Protein AF-A0A7T5VE50-F1 (afdb_monomer)

Structure (mmCIF, N/CA/C/O backbone):
data_AF-A0A7T5VE50-F1
#
_entry.id   AF-A0A7T5VE50-F1
#
loop_
_atom_site.group_PDB
_atom_site.id
_atom_site.type_symbol
_atom_site.label_atom_id
_atom_site.label_alt_id
_atom_site.label_comp_id
_atom_site.label_asym_id
_atom_site.label_entity_id
_atom_site.label_seq_id
_atom_site.pdbx_PDB_ins_code
_atom_site.Cartn_x
_atom_site.Cartn_y
_atom_site.Cartn_z
_atom_site.occupancy
_atom_site.B_iso_or_equiv
_atom_site.auth_seq_id
_atom_site.auth_comp_id
_atom_site.auth_asym_id
_atom_site.auth_atom_id
_atom_site.pdbx_PDB_model_num
ATOM 1 N N . MET A 1 1 ? 20.424 -8.718 -18.893 1.00 79.06 1 MET A N 1
ATOM 2 C CA . MET A 1 1 ? 19.315 -8.568 -19.862 1.00 79.06 1 MET A CA 1
ATOM 3 C C . MET A 1 1 ? 18.241 -7.692 -19.254 1.00 79.06 1 MET A C 1
ATOM 5 O O . MET A 1 1 ? 18.101 -7.625 -18.038 1.00 79.06 1 MET A O 1
ATOM 9 N N . ARG A 1 2 ? 17.410 -7.061 -20.084 1.00 81.44 2 ARG A N 1
ATOM 10 C CA . ARG A 1 2 ? 16.353 -6.165 -19.615 1.00 81.44 2 ARG A CA 1
ATOM 11 C C . ARG A 1 2 ? 14.970 -6.598 -20.068 1.00 81.44 2 ARG A C 1
ATOM 13 O O . ARG A 1 2 ? 14.757 -6.766 -21.263 1.00 81.44 2 ARG A O 1
ATOM 20 N N . ALA A 1 3 ? 14.020 -6.649 -19.139 1.00 79.12 3 ALA A N 1
ATOM 21 C CA . ALA A 1 3 ? 12.598 -6.820 -19.425 1.00 79.12 3 ALA A CA 1
ATOM 22 C C . ALA A 1 3 ? 11.857 -5.480 -19.308 1.00 79.12 3 ALA A C 1
ATOM 24 O O . ALA A 1 3 ? 12.074 -4.712 -18.365 1.00 79.12 3 ALA A O 1
ATOM 25 N N . VAL A 1 4 ? 10.975 -5.197 -20.265 1.00 79.06 4 VAL A N 1
ATOM 26 C CA . VAL A 1 4 ? 10.113 -4.011 -20.271 1.00 79.06 4 VAL A CA 1
ATOM 27 C C . VAL A 1 4 ? 8.658 -4.450 -20.347 1.00 79.06 4 VAL A C 1
ATOM 29 O O . VAL A 1 4 ? 8.232 -5.045 -21.333 1.00 79.06 4 VAL A O 1
ATOM 32 N N . TYR A 1 5 ? 7.898 -4.114 -19.311 1.00 78.12 5 TYR A N 1
ATOM 33 C CA . TYR A 1 5 ? 6.459 -4.321 -19.247 1.00 78.12 5 TYR A CA 1
ATOM 34 C C . TYR A 1 5 ? 5.727 -3.024 -19.556 1.00 78.12 5 TYR A C 1
ATOM 36 O O . TYR A 1 5 ? 6.066 -1.963 -19.023 1.00 78.12 5 TYR A O 1
ATOM 44 N N . THR A 1 6 ? 4.686 -3.125 -20.375 1.00 80.00 6 THR A N 1
ATOM 45 C CA . THR A 1 6 ? 3.711 -2.051 -20.553 1.00 80.00 6 THR A CA 1
ATOM 46 C C . THR A 1 6 ? 2.517 -2.353 -19.665 1.00 80.00 6 THR A C 1
ATOM 48 O O . THR A 1 6 ? 1.812 -3.330 -19.895 1.00 80.00 6 THR A O 1
ATOM 51 N N . ILE A 1 7 ? 2.296 -1.532 -18.639 1.00 78.44 7 ILE A N 1
ATOM 52 C CA . ILE A 1 7 ? 1.125 -1.656 -17.772 1.00 78.44 7 ILE A CA 1
ATOM 53 C C . ILE A 1 7 ? -0.015 -0.883 -18.444 1.00 78.44 7 ILE A C 1
ATOM 55 O O . ILE A 1 7 ? 0.094 0.347 -18.580 1.00 78.44 7 ILE A O 1
ATOM 59 N N . PRO A 1 8 ? -1.086 -1.569 -18.886 1.00 70.69 8 PRO A N 1
ATOM 60 C CA . PRO A 1 8 ? -2.245 -0.897 -19.439 1.00 70.69 8 PRO A CA 1
ATOM 61 C C . PRO A 1 8 ? -2.919 -0.083 -18.336 1.00 70.69 8 PRO A C 1
ATOM 63 O O . PRO A 1 8 ? -3.085 -0.538 -17.203 1.00 70.69 8 PRO A O 1
ATOM 66 N N . ILE A 1 9 ? -3.292 1.142 -18.672 1.00 73.25 9 ILE A N 1
ATOM 67 C CA . ILE A 1 9 ? -4.034 2.032 -17.786 1.00 73.25 9 ILE A CA 1
ATOM 68 C C . ILE A 1 9 ? -5.489 1.989 -18.216 1.00 73.25 9 ILE A C 1
ATOM 70 O O . ILE A 1 9 ? -5.773 1.896 -19.406 1.00 73.25 9 ILE A O 1
ATOM 74 N N . ASN A 1 10 ? -6.412 2.078 -17.260 1.00 68.94 10 ASN A N 1
ATOM 75 C CA . ASN A 1 10 ? -7.812 2.324 -17.562 1.00 68.94 10 ASN A CA 1
ATOM 76 C C . ASN A 1 10 ? -7.889 3.596 -18.415 1.00 68.94 10 ASN A C 1
ATOM 78 O O . ASN A 1 10 ? -7.627 4.691 -17.922 1.00 68.94 10 ASN A O 1
ATOM 82 N N . GLU A 1 11 ? -8.260 3.447 -19.685 1.00 57.12 11 GLU A N 1
ATOM 83 C CA . GLU A 1 11 ? -8.178 4.456 -20.760 1.00 57.12 11 GLU A CA 1
ATOM 84 C C . GLU A 1 11 ? -9.125 5.667 -20.566 1.00 57.12 11 GLU A C 1
ATOM 86 O O . GLU A 1 11 ? -9.450 6.394 -21.498 1.00 57.12 11 GLU A O 1
ATOM 91 N N . LYS A 1 12 ? -9.611 5.876 -19.339 1.00 61.84 12 LYS A N 1
ATOM 92 C CA . LYS A 1 12 ? -10.654 6.826 -18.934 1.00 61.84 12 LYS A CA 1
ATOM 93 C C . LYS A 1 12 ? -10.166 7.839 -17.889 1.00 61.84 12 LYS A C 1
ATOM 95 O O . LYS A 1 12 ? -10.980 8.426 -17.179 1.00 61.84 12 LYS A O 1
ATOM 100 N N . LEU A 1 13 ? -8.851 8.006 -17.729 1.00 61.56 13 LEU A N 1
ATOM 101 C CA . LEU A 1 13 ? -8.266 8.720 -16.591 1.00 61.56 13 LEU A CA 1
ATOM 102 C C . LEU A 1 13 ? -7.360 9.874 -17.020 1.00 61.56 13 LEU A C 1
ATOM 104 O O . LEU A 1 13 ? -6.358 9.679 -17.700 1.00 61.56 13 LEU A O 1
ATOM 108 N N . GLU A 1 14 ? -7.680 11.079 -16.553 1.00 64.75 14 GLU A N 1
ATOM 109 C CA . GLU A 1 14 ? -6.879 12.281 -16.785 1.00 64.75 14 GLU A CA 1
ATOM 110 C C . GLU A 1 14 ? -5.989 12.548 -15.573 1.00 64.75 14 GLU A C 1
ATOM 112 O O . GLU A 1 14 ? -6.320 13.324 -14.672 1.00 64.75 14 GLU A O 1
ATOM 117 N N . ILE A 1 15 ? -4.845 11.868 -15.520 1.00 68.31 15 ILE A N 1
ATOM 118 C CA . ILE A 1 15 ? -3.891 12.057 -14.428 1.00 68.31 15 ILE A CA 1
ATOM 119 C C . ILE A 1 15 ? -2.749 12.935 -14.915 1.00 68.31 15 ILE A C 1
ATOM 121 O O . ILE A 1 15 ? -1.975 12.532 -15.786 1.00 68.31 15 ILE A O 1
ATOM 125 N N . LYS A 1 16 ? -2.638 14.144 -14.357 1.00 70.06 16 LYS A N 1
ATOM 126 C CA . LYS A 1 16 ? -1.530 15.048 -14.679 1.00 70.06 16 LYS A CA 1
ATOM 127 C C . LYS A 1 16 ? -0.221 14.444 -14.202 1.00 70.06 16 LYS A C 1
ATOM 129 O O . LYS A 1 16 ? -0.085 14.094 -13.025 1.00 70.06 16 LYS A O 1
ATOM 134 N N . LEU A 1 17 ? 0.729 14.348 -15.127 1.00 70.94 17 LEU A N 1
ATOM 135 C CA . LEU A 1 17 ? 2.056 13.854 -14.816 1.00 70.94 17 LEU A CA 1
ATOM 136 C C . LEU A 1 17 ? 2.928 14.925 -14.156 1.00 70.94 17 LEU A C 1
ATOM 138 O O . LEU A 1 17 ? 2.833 16.103 -14.510 1.00 70.94 17 LEU A O 1
ATOM 142 N N . PRO A 1 18 ? 3.815 14.512 -13.243 1.00 72.06 18 PRO A N 1
ATOM 143 C CA . PRO A 1 18 ? 4.871 15.369 -12.729 1.00 72.06 18 PRO A CA 1
ATOM 144 C C . PRO A 1 18 ? 5.909 15.676 -13.819 1.00 72.06 18 PRO A C 1
ATOM 146 O O . PRO A 1 18 ? 6.035 14.950 -14.809 1.00 72.06 18 PRO A O 1
ATOM 149 N N . GLU A 1 19 ? 6.706 16.728 -13.610 1.00 68.00 19 GLU A N 1
ATOM 150 C CA . GLU A 1 19 ? 7.796 17.114 -14.524 1.00 68.00 19 GLU A CA 1
ATOM 151 C C . GLU A 1 19 ? 8.804 15.974 -14.725 1.00 68.00 19 GLU A C 1
ATOM 153 O O . GLU A 1 19 ? 9.273 15.716 -15.836 1.00 68.00 19 GLU A O 1
ATOM 158 N N . LYS A 1 20 ? 9.106 15.237 -13.649 1.00 73.56 20 LYS A N 1
ATOM 159 C CA . LYS A 1 20 ? 9.972 14.063 -13.698 1.00 73.56 20 LYS A CA 1
ATOM 160 C C . LYS A 1 20 ? 9.157 12.806 -13.973 1.00 73.56 20 LYS A C 1
ATOM 162 O O . LYS A 1 20 ? 8.568 12.223 -13.072 1.00 73.56 20 LYS A O 1
ATOM 167 N N . GLN A 1 21 ? 9.199 12.344 -15.215 1.00 78.81 21 GLN A N 1
ATOM 168 C CA . GLN A 1 21 ? 8.425 11.187 -15.678 1.00 78.81 21 GLN A CA 1
ATOM 169 C C . GLN A 1 21 ? 9.162 9.845 -15.562 1.00 78.81 21 GLN A C 1
ATOM 171 O O . GLN A 1 21 ? 8.563 8.794 -15.762 1.00 78.81 21 GLN A O 1
ATOM 176 N N . THR A 1 22 ? 10.465 9.862 -15.260 1.00 82.81 22 THR A N 1
ATOM 177 C CA . THR A 1 22 ? 11.263 8.649 -15.014 1.00 82.81 22 THR A CA 1
ATOM 178 C C . THR A 1 22 ? 11.649 8.569 -13.542 1.00 82.81 22 THR A C 1
ATOM 180 O O . THR A 1 22 ? 12.261 9.494 -13.005 1.00 82.81 22 THR A O 1
ATOM 183 N N . ILE A 1 23 ? 11.312 7.454 -12.903 1.00 84.69 23 ILE A N 1
ATOM 184 C CA . ILE A 1 23 ? 11.480 7.211 -11.473 1.00 84.69 23 ILE A CA 1
ATOM 185 C C . ILE A 1 23 ? 12.297 5.931 -11.310 1.00 84.69 23 ILE A C 1
ATOM 187 O O . ILE A 1 23 ? 11.818 4.850 -11.634 1.00 84.69 23 ILE A O 1
ATOM 191 N N . SER A 1 24 ? 13.520 6.043 -10.799 1.00 85.62 24 SER A N 1
ATOM 192 C CA . SER A 1 24 ? 14.340 4.879 -10.445 1.00 85.62 24 SER A CA 1
ATOM 193 C C . SER A 1 24 ? 14.046 4.482 -9.000 1.00 85.62 24 SER A C 1
ATOM 195 O O . SER A 1 24 ? 14.352 5.246 -8.073 1.00 85.62 24 SER A O 1
ATOM 197 N N . LEU A 1 25 ? 13.418 3.318 -8.821 1.00 82.31 25 LEU A N 1
ATOM 198 C CA . LEU A 1 25 ? 13.096 2.753 -7.507 1.00 82.31 25 LEU A CA 1
ATOM 199 C C . LEU A 1 25 ? 14.331 2.108 -6.877 1.00 82.31 25 LEU A C 1
ATOM 201 O O . LEU A 1 25 ? 14.644 2.351 -5.714 1.00 82.31 25 LEU A O 1
ATOM 205 N N . THR A 1 26 ? 15.063 1.342 -7.682 1.00 82.81 26 THR A N 1
ATOM 206 C CA . THR A 1 26 ? 16.349 0.715 -7.349 1.00 82.81 26 THR A CA 1
ATOM 207 C C . THR A 1 26 ? 17.314 0.925 -8.523 1.00 82.81 26 THR A C 1
ATOM 209 O O . THR A 1 26 ? 16.887 1.424 -9.567 1.00 82.81 26 THR A O 1
ATOM 212 N N . PRO A 1 27 ? 18.604 0.554 -8.416 1.00 83.69 27 PRO A N 1
ATOM 213 C CA . PRO A 1 27 ? 19.524 0.615 -9.556 1.00 83.69 27 PRO A CA 1
ATOM 214 C C . PRO A 1 27 ? 19.059 -0.187 -10.784 1.00 83.69 27 PRO A C 1
ATOM 216 O O . PRO A 1 27 ? 19.441 0.142 -11.903 1.00 83.69 27 PRO A O 1
ATOM 219 N N . ASN A 1 28 ? 18.217 -1.206 -10.577 1.00 84.00 28 ASN A N 1
ATOM 220 C CA . ASN A 1 28 ? 17.780 -2.136 -11.619 1.00 84.00 28 ASN A CA 1
ATOM 221 C C . ASN A 1 28 ? 16.323 -1.911 -12.057 1.00 84.00 28 ASN A C 1
ATOM 223 O O . ASN A 1 28 ? 15.925 -2.423 -13.101 1.00 84.00 28 ASN A O 1
ATOM 227 N N . ILE A 1 29 ? 15.525 -1.158 -11.291 1.00 84.31 29 ILE A N 1
ATOM 228 C CA . ILE A 1 29 ? 14.088 -0.975 -11.535 1.00 84.31 29 ILE A CA 1
ATOM 229 C C . ILE A 1 29 ? 13.783 0.496 -11.817 1.00 84.31 29 ILE A C 1
ATOM 231 O O . ILE A 1 29 ? 13.876 1.349 -10.929 1.00 84.31 29 ILE A O 1
ATOM 235 N N . ASP A 1 30 ? 13.335 0.766 -13.041 1.00 83.62 30 ASP A N 1
ATOM 236 C CA . ASP A 1 30 ? 12.870 2.078 -13.481 1.00 83.62 30 ASP A CA 1
ATOM 237 C C . ASP A 1 30 ? 11.381 2.036 -13.838 1.00 83.62 30 ASP A C 1
ATOM 239 O O . ASP A 1 30 ? 10.904 1.125 -14.514 1.00 83.62 30 ASP A O 1
ATOM 243 N N . ILE A 1 31 ? 10.662 3.089 -13.470 1.00 83.62 31 ILE A N 1
ATOM 244 C CA . ILE A 1 31 ? 9.298 3.355 -13.915 1.00 83.62 31 ILE A CA 1
ATOM 245 C C . ILE A 1 31 ? 9.325 4.573 -14.823 1.00 83.62 31 ILE A C 1
ATOM 247 O O . ILE A 1 31 ? 9.884 5.612 -14.468 1.00 83.62 31 ILE A O 1
ATOM 251 N N . LYS A 1 32 ? 8.692 4.468 -15.988 1.00 85.19 32 LYS A N 1
ATOM 252 C CA . LYS A 1 32 ? 8.462 5.602 -16.880 1.00 85.19 32 LYS A CA 1
ATOM 253 C C . LYS A 1 32 ? 6.975 5.839 -17.061 1.00 85.19 32 LYS A C 1
ATOM 255 O O . LYS A 1 32 ? 6.253 4.963 -17.528 1.00 85.19 32 LYS A O 1
ATOM 260 N N . LEU A 1 33 ? 6.541 7.042 -16.724 1.00 82.12 33 LEU A N 1
ATOM 261 C CA . LEU A 1 33 ? 5.189 7.528 -16.943 1.00 82.12 33 LEU A CA 1
ATOM 262 C C . LEU A 1 33 ? 5.149 8.201 -18.316 1.00 82.12 33 LEU A C 1
ATOM 264 O O . LEU A 1 33 ? 5.908 9.132 -18.559 1.00 82.12 33 LEU A O 1
ATOM 268 N N . TYR A 1 34 ? 4.302 7.732 -19.226 1.00 78.31 34 TYR A N 1
ATOM 269 C CA . TYR A 1 34 ? 4.129 8.370 -20.532 1.00 78.31 34 TYR A CA 1
ATOM 270 C C . TYR A 1 34 ? 2.842 9.165 -20.545 1.00 78.31 34 TYR A C 1
ATOM 272 O O . TYR A 1 34 ? 1.802 8.647 -20.132 1.00 78.31 34 TYR A O 1
ATOM 280 N N . ASN A 1 35 ? 2.913 10.391 -21.058 1.00 72.06 35 ASN A N 1
ATOM 281 C CA . ASN A 1 35 ? 1.732 11.182 -21.340 1.00 72.06 35 ASN A CA 1
ATOM 282 C C . ASN A 1 35 ? 1.343 11.159 -22.816 1.00 72.06 35 ASN A C 1
ATOM 284 O O . ASN A 1 35 ? 2.174 10.966 -23.706 1.00 72.06 35 ASN A O 1
ATOM 288 N N . ASP A 1 36 ? 0.067 11.433 -23.052 1.00 67.81 36 ASP A N 1
ATOM 289 C CA . ASP A 1 36 ? -0.386 11.957 -24.330 1.00 67.81 36 ASP A CA 1
ATOM 290 C C . ASP A 1 36 ? 0.217 13.363 -24.530 1.00 67.81 36 ASP A C 1
ATOM 292 O O . ASP A 1 36 ? 0.133 14.229 -23.655 1.00 67.81 36 ASP A O 1
ATOM 296 N N . GLN A 1 37 ? 0.867 13.586 -25.676 1.00 67.81 37 GLN A N 1
ATOM 297 C CA . GLN A 1 37 ? 1.583 14.834 -25.974 1.00 67.81 37 GLN A CA 1
ATOM 298 C C . GLN A 1 37 ? 0.660 16.051 -26.126 1.00 67.81 37 GLN A C 1
ATOM 300 O O . GLN A 1 37 ? 1.116 17.182 -25.970 1.00 67.81 37 GLN A O 1
ATOM 305 N N . ASN A 1 38 ? -0.617 15.831 -26.430 1.00 64.00 38 ASN A N 1
ATOM 306 C CA . ASN A 1 38 ? -1.609 16.881 -26.620 1.00 64.00 38 ASN A CA 1
ATOM 307 C C . ASN A 1 38 ? -2.307 17.241 -25.307 1.00 64.00 38 ASN A C 1
ATOM 309 O O . ASN A 1 38 ? -2.624 18.409 -25.091 1.00 64.00 38 ASN A O 1
ATOM 313 N N . THR A 1 39 ? -2.549 16.260 -24.433 1.00 66.00 39 THR A N 1
ATOM 314 C CA . THR A 1 39 ? -3.329 16.473 -23.201 1.00 66.00 39 THR A CA 1
ATOM 315 C C . THR A 1 39 ? -2.475 16.537 -21.932 1.00 66.00 39 THR A C 1
ATOM 317 O O . THR A 1 39 ? -2.897 17.101 -20.924 1.00 66.00 39 THR A O 1
ATOM 320 N N . GLY A 1 40 ? -1.248 16.008 -21.967 1.00 65.44 40 GLY A N 1
ATOM 321 C CA . GLY A 1 40 ? -0.353 15.941 -20.811 1.00 65.44 40 GLY A CA 1
ATOM 322 C C . GLY A 1 40 ? -0.756 14.891 -19.769 1.00 65.44 40 GLY A C 1
ATOM 323 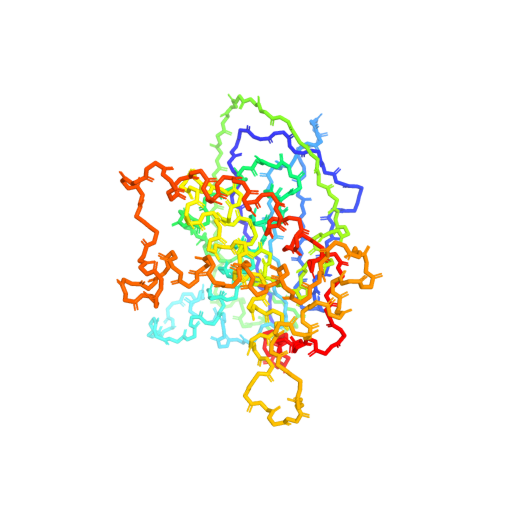O O . GLY A 1 40 ? -0.142 14.835 -18.700 1.00 65.44 40 GLY A O 1
ATOM 324 N N . TYR A 1 41 ? -1.756 14.059 -20.070 1.00 70.44 41 TYR A N 1
ATOM 325 C CA . TYR A 1 41 ? -2.287 13.047 -19.161 1.00 70.44 41 TYR A CA 1
ATOM 326 C C . TYR A 1 41 ? -1.605 11.699 -19.304 1.00 70.44 41 TYR A C 1
ATOM 328 O O . TYR A 1 41 ? -1.196 11.314 -20.396 1.00 70.44 41 TYR A O 1
ATOM 336 N N . LEU A 1 42 ? -1.512 10.977 -18.188 1.00 74.88 42 LEU A N 1
ATOM 337 C CA . LEU A 1 42 ? -0.947 9.637 -18.117 1.00 74.88 42 LEU A CA 1
ATOM 338 C C . LEU A 1 42 ? -1.687 8.663 -19.055 1.00 74.88 42 LEU A C 1
ATOM 340 O O . LEU A 1 42 ? -2.862 8.378 -18.855 1.00 74.88 42 LEU A O 1
ATOM 344 N N . GLN A 1 43 ? -0.968 8.109 -20.031 1.00 74.56 43 GLN A N 1
ATOM 345 C CA . GLN A 1 43 ? -1.496 7.165 -21.020 1.00 74.56 43 GLN A CA 1
ATOM 346 C C . GLN A 1 43 ? -1.040 5.726 -20.752 1.00 74.56 43 GLN A C 1
ATOM 348 O O . GLN A 1 43 ? -1.807 4.781 -20.906 1.00 74.56 43 GLN A O 1
ATOM 353 N N . ARG A 1 44 ? 0.226 5.546 -20.362 1.00 77.12 44 ARG A N 1
ATOM 354 C CA . ARG A 1 44 ? 0.801 4.229 -20.052 1.00 77.12 44 ARG A CA 1
ATOM 355 C C . ARG A 1 44 ? 1.929 4.339 -19.037 1.00 77.12 44 ARG A C 1
ATOM 357 O O . ARG A 1 44 ? 2.623 5.358 -18.977 1.00 77.12 44 ARG A O 1
ATOM 364 N N . ILE A 1 45 ? 2.145 3.264 -18.286 1.00 81.50 45 ILE A N 1
ATOM 365 C CA . ILE A 1 45 ? 3.304 3.108 -17.405 1.00 81.50 45 ILE A CA 1
ATOM 366 C C . ILE A 1 45 ? 4.195 2.026 -18.008 1.00 81.50 45 ILE A C 1
ATOM 368 O O . ILE A 1 45 ? 3.731 0.920 -18.273 1.00 81.50 45 ILE A O 1
ATOM 372 N N . LEU A 1 46 ? 5.471 2.339 -18.225 1.00 83.19 46 LEU A N 1
ATOM 373 C CA . LEU A 1 46 ? 6.474 1.327 -18.539 1.00 83.19 46 LEU A CA 1
ATOM 374 C C . LEU A 1 46 ? 7.241 0.971 -17.276 1.00 83.19 46 LEU A C 1
ATOM 376 O O . LEU A 1 46 ? 7.840 1.844 -16.644 1.00 83.19 46 LEU A O 1
ATOM 380 N N . LEU A 1 47 ? 7.251 -0.314 -16.950 1.00 82.19 47 LEU A N 1
ATOM 381 C CA . LEU A 1 47 ? 8.079 -0.876 -15.898 1.00 82.19 47 LEU A CA 1
ATOM 382 C C . LEU A 1 47 ? 9.281 -1.566 -16.537 1.00 82.19 47 LEU A C 1
ATOM 384 O O . LEU A 1 47 ? 9.138 -2.484 -17.341 1.00 82.19 47 LEU A O 1
ATOM 388 N N . LYS A 1 48 ? 10.474 -1.106 -16.184 1.00 84.38 48 LYS A N 1
ATOM 389 C CA . LYS A 1 48 ? 11.740 -1.589 -16.717 1.00 84.38 48 LYS A CA 1
ATOM 390 C C . LYS A 1 48 ? 12.522 -2.276 -15.603 1.00 84.38 48 LYS A C 1
ATOM 392 O O . LYS A 1 48 ? 12.843 -1.636 -14.606 1.00 84.38 48 LYS A O 1
ATOM 397 N N . ILE A 1 49 ? 12.870 -3.541 -15.817 1.00 82.88 49 ILE A N 1
ATOM 398 C CA . ILE A 1 49 ? 13.688 -4.348 -14.906 1.00 82.88 49 ILE A CA 1
ATOM 399 C C . ILE A 1 49 ? 14.964 -4.745 -15.656 1.00 82.88 49 ILE A C 1
ATOM 401 O O . ILE A 1 49 ? 14.902 -5.394 -16.698 1.00 82.88 49 ILE A O 1
ATOM 405 N N . SER A 1 50 ? 16.100 -4.270 -15.160 1.00 82.56 50 SER A N 1
ATOM 406 C CA . SER A 1 50 ? 17.435 -4.349 -15.770 1.00 82.56 50 SER A CA 1
ATOM 407 C C . SER A 1 50 ? 18.301 -5.368 -15.025 1.00 82.56 50 SER A C 1
ATOM 409 O O . SER A 1 50 ? 17.965 -5.733 -13.898 1.00 82.56 50 SER A O 1
ATOM 411 N N . ASN A 1 51 ? 19.422 -5.785 -15.619 1.00 81.38 51 ASN A N 1
ATOM 412 C CA . ASN A 1 51 ? 20.360 -6.756 -15.044 1.00 81.38 51 ASN A CA 1
ATOM 413 C C . ASN A 1 51 ? 19.717 -8.112 -14.702 1.00 81.38 51 ASN A C 1
ATOM 415 O O . ASN A 1 51 ? 20.061 -8.734 -13.710 1.00 81.38 51 ASN A O 1
ATOM 419 N N . LEU A 1 52 ? 18.760 -8.576 -15.506 1.00 79.50 52 LEU A N 1
ATOM 420 C CA . LEU A 1 52 ? 18.169 -9.904 -15.355 1.00 79.50 52 LEU A CA 1
ATOM 421 C C . LEU A 1 52 ? 19.107 -10.983 -15.897 1.00 79.50 52 LEU A C 1
ATOM 423 O O . LEU A 1 52 ? 19.581 -10.876 -17.035 1.00 79.50 52 LEU A O 1
ATOM 427 N N . GLU A 1 53 ? 19.287 -12.045 -15.114 1.00 77.62 53 GLU A N 1
ATOM 428 C CA . GLU A 1 53 ? 19.914 -13.284 -15.563 1.00 77.62 53 GLU A CA 1
ATOM 429 C C . GLU A 1 53 ? 19.098 -13.941 -16.676 1.00 77.62 53 GLU A C 1
ATOM 431 O O . GLU A 1 53 ? 17.865 -13.930 -16.671 1.00 77.62 53 GLU A O 1
ATOM 436 N N . MET A 1 54 ? 19.793 -14.599 -17.600 1.00 69.69 54 MET A N 1
ATOM 437 C CA . MET A 1 54 ? 19.181 -15.283 -18.736 1.00 69.69 54 MET A CA 1
ATOM 438 C C . MET A 1 54 ? 18.132 -16.323 -18.291 1.00 69.69 54 MET A C 1
ATOM 440 O O . MET A 1 54 ? 17.069 -16.425 -18.897 1.00 69.69 54 MET A O 1
ATOM 444 N N . GLU A 1 55 ? 18.346 -17.019 -17.171 1.00 70.94 55 GLU A N 1
ATOM 445 C CA . GLU A 1 55 ? 17.379 -17.972 -16.600 1.00 70.94 55 GLU A CA 1
ATOM 446 C C . GLU A 1 55 ? 16.029 -17.337 -16.228 1.00 70.94 55 GLU A C 1
ATOM 448 O O . GLU A 1 55 ? 14.986 -17.979 -16.356 1.00 70.94 55 GLU A O 1
ATOM 453 N N . ALA A 1 56 ? 16.022 -16.067 -15.809 1.00 65.25 56 ALA A N 1
ATOM 454 C CA . ALA A 1 56 ? 14.802 -15.339 -15.467 1.00 65.25 56 ALA A CA 1
ATOM 455 C C . ALA A 1 56 ? 14.002 -14.899 -16.704 1.00 65.25 56 ALA A C 1
ATOM 457 O O . ALA A 1 56 ? 12.805 -14.632 -16.596 1.00 65.25 56 ALA A O 1
ATOM 458 N N . VAL A 1 57 ? 14.651 -14.822 -17.871 1.00 70.06 57 VAL A N 1
ATOM 459 C CA . VAL A 1 57 ? 14.039 -14.357 -19.125 1.00 70.06 57 VAL A CA 1
ATOM 460 C C . VAL A 1 57 ? 13.804 -15.493 -20.130 1.00 70.06 57 VAL A C 1
ATOM 462 O O . VAL A 1 57 ? 12.984 -15.354 -21.038 1.00 70.06 57 VAL A O 1
ATOM 465 N N . ALA A 1 58 ? 14.455 -16.644 -19.928 1.00 66.81 58 ALA A N 1
ATOM 466 C CA . ALA A 1 58 ? 14.351 -17.844 -20.758 1.00 66.81 58 ALA A CA 1
ATOM 467 C C . ALA A 1 58 ? 12.922 -18.299 -21.072 1.00 66.81 58 ALA A C 1
ATOM 469 O O . ALA A 1 58 ? 12.665 -18.589 -22.240 1.00 66.81 58 ALA A O 1
ATOM 470 N N . PRO A 1 59 ? 11.972 -18.307 -20.114 1.00 68.88 59 PRO A N 1
ATOM 471 C CA . PRO A 1 59 ? 10.603 -18.750 -20.385 1.00 68.88 59 PRO A CA 1
ATOM 472 C C . PRO A 1 59 ? 9.860 -17.888 -21.421 1.00 68.88 59 PRO A C 1
ATOM 474 O O . PRO A 1 59 ? 8.846 -18.320 -21.972 1.00 68.88 59 PRO A O 1
ATOM 477 N N . TYR A 1 60 ? 10.347 -16.671 -21.686 1.00 67.62 60 TYR A N 1
ATOM 478 C CA . TYR A 1 60 ? 9.739 -15.701 -22.600 1.00 67.62 60 TYR A CA 1
ATOM 479 C C . TYR A 1 60 ? 10.423 -15.655 -23.976 1.00 67.62 60 TYR A C 1
ATOM 481 O O . TYR A 1 60 ? 9.932 -14.989 -24.888 1.00 67.62 60 TYR A O 1
ATOM 489 N N . LEU A 1 61 ? 11.520 -16.397 -24.158 1.00 65.06 61 LEU A N 1
ATOM 490 C CA . LEU A 1 61 ? 12.195 -16.608 -25.437 1.00 65.06 61 LEU A CA 1
ATOM 491 C C . LEU A 1 61 ? 11.761 -17.990 -25.964 1.00 65.06 61 LEU A C 1
ATOM 493 O O . LEU A 1 61 ? 12.043 -19.008 -25.342 1.00 65.06 61 LEU A O 1
ATOM 497 N N . LYS A 1 62 ? 10.995 -18.039 -27.062 1.00 61.81 62 LYS A N 1
ATOM 498 C CA . LYS A 1 62 ? 10.305 -19.254 -27.563 1.00 61.81 62 LYS A CA 1
ATOM 499 C C . LYS A 1 62 ? 11.143 -20.558 -27.538 1.00 61.81 62 LYS A C 1
ATOM 501 O O . LYS A 1 62 ? 12.306 -20.562 -27.925 1.00 61.81 62 LYS A O 1
ATOM 506 N N . ASP A 1 63 ? 10.446 -21.666 -27.243 1.00 50.47 63 ASP A N 1
ATOM 507 C CA . ASP A 1 63 ? 10.821 -23.095 -27.380 1.00 50.47 63 ASP A CA 1
ATOM 508 C C . ASP A 1 63 ? 11.804 -23.731 -26.379 1.00 50.47 63 ASP A C 1
ATOM 510 O O . ASP A 1 63 ? 12.221 -24.874 -26.578 1.00 50.47 63 ASP A O 1
ATOM 514 N N . LEU A 1 64 ? 12.089 -23.104 -25.237 1.00 43.09 64 LEU A N 1
ATOM 515 C CA . LEU A 1 64 ? 12.885 -23.749 -24.189 1.00 43.09 64 LEU A CA 1
ATOM 516 C C . LEU A 1 64 ? 12.138 -23.847 -22.854 1.00 43.09 64 LEU A C 1
ATOM 518 O O . LEU A 1 64 ? 12.041 -22.896 -22.092 1.00 43.09 64 LEU A O 1
ATOM 522 N N . VAL A 1 65 ? 11.758 -25.093 -22.563 1.00 45.53 65 VAL A N 1
ATOM 523 C CA . VAL A 1 65 ? 11.714 -25.683 -21.219 1.00 45.53 65 VAL A CA 1
ATOM 524 C C . VAL A 1 65 ? 10.489 -25.337 -20.365 1.00 45.53 65 VAL A C 1
ATOM 526 O O . VAL A 1 65 ? 9.885 -24.275 -20.429 1.00 45.53 65 VAL A O 1
ATOM 529 N N . ASP A 1 66 ? 10.100 -26.358 -19.608 1.00 44.94 66 ASP A N 1
ATOM 530 C CA . ASP A 1 66 ? 9.041 -26.445 -18.613 1.00 44.94 66 ASP A CA 1
ATOM 531 C C . ASP A 1 66 ? 8.621 -25.094 -17.998 1.00 44.94 66 ASP A C 1
ATOM 533 O O . ASP A 1 66 ? 9.440 -24.359 -17.433 1.00 44.94 66 ASP A O 1
ATOM 537 N N . LYS A 1 67 ? 7.310 -24.803 -18.036 1.00 48.91 67 LYS A N 1
ATOM 538 C CA . LYS A 1 67 ? 6.660 -23.604 -17.453 1.00 48.91 67 LYS A CA 1
ATOM 539 C C . LYS A 1 67 ? 6.866 -23.463 -15.930 1.00 48.91 67 LYS A C 1
ATOM 541 O O . LYS A 1 67 ? 6.305 -22.564 -15.306 1.00 48.91 67 LYS A O 1
ATOM 546 N N . SER A 1 68 ? 7.609 -24.384 -15.319 1.00 44.81 68 SER A N 1
ATOM 547 C CA . SER A 1 68 ? 8.031 -24.382 -13.920 1.00 44.81 68 SER A CA 1
ATOM 548 C C . SER A 1 68 ? 9.336 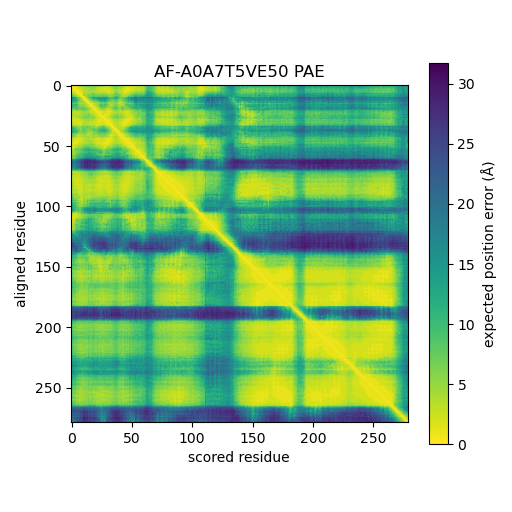-23.617 -13.669 1.00 44.81 68 SER A C 1
ATOM 550 O O . SER A 1 68 ? 9.712 -23.445 -12.511 1.00 44.81 68 SER A O 1
ATOM 552 N N . SER A 1 69 ? 10.031 -23.161 -14.714 1.00 48.03 69 SER A N 1
ATOM 553 C CA . SER A 1 69 ? 11.304 -22.443 -14.591 1.00 48.03 69 SER A CA 1
ATOM 554 C C . SER A 1 69 ? 11.051 -20.960 -14.288 1.00 48.03 69 SER A C 1
ATOM 556 O O . SER A 1 69 ? 10.630 -20.212 -15.159 1.00 48.03 69 SER A O 1
ATOM 558 N N . SER A 1 70 ? 11.288 -20.550 -13.037 1.00 56.69 70 SER A N 1
ATOM 559 C CA . SER A 1 70 ? 11.383 -19.153 -12.576 1.00 56.69 70 SER A CA 1
ATOM 560 C C . SER A 1 70 ? 10.174 -18.232 -12.863 1.00 56.69 70 SER A C 1
ATOM 562 O O . SER A 1 70 ? 10.249 -17.291 -13.647 1.00 56.69 70 SER A O 1
ATOM 564 N N . ARG A 1 71 ? 9.079 -18.370 -12.092 1.00 68.19 71 ARG A N 1
ATOM 565 C CA . ARG A 1 71 ? 8.039 -17.311 -11.965 1.00 68.19 71 ARG A CA 1
ATOM 566 C C . ARG A 1 71 ? 8.521 -16.066 -11.198 1.00 68.19 71 ARG A C 1
ATOM 568 O O . ARG A 1 71 ? 7.716 -15.238 -10.777 1.00 68.19 71 ARG A O 1
ATOM 575 N N . LYS A 1 72 ? 9.832 -15.938 -10.966 1.00 73.44 72 LYS A N 1
ATOM 576 C CA . LYS A 1 72 ? 10.430 -14.872 -10.153 1.00 73.44 72 LYS A CA 1
ATOM 577 C C . LYS A 1 72 ? 10.164 -13.504 -10.789 1.00 73.44 72 LYS A C 1
ATOM 579 O O . LYS A 1 72 ? 9.776 -12.576 -10.088 1.00 73.44 72 LYS A O 1
ATOM 584 N N . LEU A 1 73 ? 10.279 -13.408 -12.117 1.00 74.50 73 LEU A N 1
ATOM 585 C CA . LEU A 1 73 ? 9.996 -12.174 -12.850 1.00 74.50 73 LEU A CA 1
ATOM 586 C C . LEU A 1 73 ? 8.504 -11.801 -12.805 1.00 74.50 73 LEU A C 1
ATOM 588 O O . LEU A 1 73 ? 8.187 -10.633 -12.595 1.00 74.50 73 LEU A O 1
ATOM 592 N N . GLU A 1 74 ? 7.593 -12.771 -12.935 1.00 75.44 74 GLU A N 1
ATOM 593 C CA . GLU A 1 74 ? 6.139 -12.539 -12.817 1.00 75.44 74 GLU A CA 1
ATOM 594 C C . GLU A 1 74 ? 5.773 -12.035 -11.426 1.00 75.44 74 GLU A C 1
ATOM 596 O O . GLU A 1 74 ? 5.015 -11.078 -11.299 1.00 75.44 74 GLU A O 1
ATOM 601 N N . PHE A 1 75 ? 6.347 -12.648 -10.388 1.00 76.31 75 PHE A N 1
ATOM 602 C CA . PHE A 1 75 ? 6.114 -12.268 -9.001 1.00 76.31 75 PHE A CA 1
ATOM 603 C C . PHE A 1 75 ? 6.574 -10.832 -8.728 1.00 76.31 75 PHE A C 1
ATOM 605 O O . PHE A 1 75 ? 5.774 -10.015 -8.281 1.00 76.31 75 PHE A O 1
ATOM 612 N N . ILE A 1 76 ? 7.818 -10.496 -9.093 1.00 79.62 76 ILE A N 1
ATOM 613 C CA . ILE A 1 76 ? 8.363 -9.136 -8.941 1.00 79.62 76 ILE A CA 1
ATOM 614 C C . ILE A 1 76 ? 7.501 -8.124 -9.705 1.00 79.62 76 ILE A C 1
ATOM 616 O O . ILE A 1 76 ? 7.148 -7.069 -9.181 1.00 79.62 76 ILE A O 1
ATOM 620 N N . THR A 1 77 ? 7.133 -8.447 -10.946 1.00 78.44 77 THR A N 1
ATOM 621 C CA . THR A 1 77 ? 6.329 -7.552 -11.788 1.00 78.44 77 THR A CA 1
ATOM 622 C C . THR A 1 77 ? 4.938 -7.344 -11.198 1.00 78.44 77 THR A C 1
ATOM 624 O O . THR A 1 77 ? 4.447 -6.214 -11.164 1.00 78.44 77 THR A O 1
ATOM 627 N N . HIS A 1 78 ? 4.315 -8.405 -10.684 1.00 82.31 78 HIS A N 1
ATOM 628 C CA . HIS A 1 78 ? 3.029 -8.327 -10.006 1.00 82.31 78 HIS A CA 1
ATOM 629 C C . HIS A 1 78 ? 3.109 -7.440 -8.756 1.00 82.31 78 HIS A C 1
ATOM 631 O O . HIS A 1 78 ? 2.327 -6.499 -8.642 1.00 82.31 78 HIS A O 1
ATOM 637 N N . GLU A 1 79 ? 4.081 -7.661 -7.866 1.00 82.44 79 GLU A N 1
ATOM 638 C CA . GLU A 1 79 ? 4.260 -6.850 -6.653 1.00 82.44 79 GLU A CA 1
ATOM 639 C C . GLU A 1 79 ? 4.475 -5.366 -6.968 1.00 82.44 79 GLU A C 1
ATOM 641 O O . GLU A 1 79 ? 3.824 -4.503 -6.374 1.00 82.44 79 GLU A O 1
ATOM 646 N N . LEU A 1 80 ? 5.332 -5.062 -7.950 1.00 83.75 80 LEU A N 1
ATOM 647 C CA . LEU A 1 80 ? 5.586 -3.693 -8.404 1.00 83.75 80 LEU A CA 1
ATOM 648 C C . LEU A 1 80 ? 4.331 -3.045 -8.984 1.00 83.75 80 LEU A C 1
ATOM 650 O O . LEU A 1 80 ? 4.071 -1.865 -8.752 1.00 83.75 80 LEU A O 1
ATOM 654 N N . THR A 1 81 ? 3.529 -3.813 -9.713 1.00 83.25 81 THR A N 1
ATOM 655 C CA . THR A 1 81 ? 2.293 -3.316 -10.312 1.00 83.25 81 THR A CA 1
ATOM 656 C C . THR A 1 81 ? 1.234 -3.034 -9.247 1.00 83.25 81 THR A C 1
ATOM 658 O O . THR A 1 81 ? 0.632 -1.961 -9.260 1.00 83.25 81 THR A O 1
ATOM 661 N N . VAL A 1 82 ? 1.051 -3.936 -8.276 1.00 86.00 82 VAL A N 1
ATOM 662 C CA . VAL A 1 82 ? 0.159 -3.721 -7.122 1.00 86.00 82 VAL A CA 1
ATOM 663 C C . VAL A 1 82 ? 0.591 -2.482 -6.340 1.00 86.00 82 VAL A C 1
ATOM 665 O O . VAL A 1 82 ? -0.235 -1.614 -6.062 1.00 86.00 82 VAL A O 1
ATOM 668 N N . TYR A 1 83 ? 1.889 -2.359 -6.055 1.00 87.94 83 TYR A N 1
ATOM 669 C CA . TYR A 1 83 ? 2.461 -1.188 -5.399 1.00 87.94 83 TYR A CA 1
ATOM 670 C C . TYR A 1 83 ? 2.143 0.109 -6.157 1.00 87.94 83 TYR A C 1
ATOM 672 O O . TYR A 1 83 ? 1.646 1.071 -5.566 1.00 87.94 83 TYR A O 1
ATOM 680 N N . LEU A 1 84 ? 2.363 0.133 -7.475 1.00 85.50 84 LEU A N 1
ATOM 681 C CA . LEU A 1 84 ? 2.083 1.305 -8.305 1.00 85.50 84 LEU A CA 1
ATOM 682 C C . LEU A 1 84 ? 0.601 1.681 -8.297 1.00 85.50 84 LEU A C 1
ATOM 684 O O . LEU A 1 84 ? 0.275 2.858 -8.132 1.00 85.50 84 LEU A O 1
ATOM 688 N N . ALA A 1 85 ? -0.294 0.697 -8.414 1.00 86.38 85 ALA A N 1
ATOM 689 C CA . ALA A 1 85 ? -1.734 0.922 -8.304 1.00 86.38 85 ALA A CA 1
ATOM 690 C C . ALA A 1 85 ? -2.087 1.565 -6.959 1.00 86.38 85 ALA A C 1
ATOM 692 O O . ALA A 1 85 ? -2.856 2.526 -6.914 1.00 86.38 85 ALA A O 1
ATOM 693 N N . SER A 1 86 ? -1.520 1.042 -5.871 1.00 88.50 86 SER A N 1
ATOM 694 C CA . SER A 1 86 ? -1.762 1.519 -4.511 1.00 88.50 86 SER A CA 1
ATOM 695 C C . SER A 1 86 ? -1.289 2.953 -4.321 1.00 88.50 86 SER A C 1
ATOM 697 O O . SER A 1 86 ? -2.053 3.784 -3.833 1.00 88.50 86 SER A O 1
ATOM 699 N N . VAL A 1 87 ? -0.067 3.279 -4.747 1.00 86.88 87 VAL A N 1
ATOM 700 C CA . VAL A 1 87 ? 0.471 4.636 -4.602 1.00 86.88 87 VAL A CA 1
ATOM 701 C C . VAL A 1 87 ? -0.333 5.642 -5.411 1.00 86.88 87 VAL A C 1
ATOM 703 O O . VAL A 1 87 ? -0.688 6.696 -4.881 1.00 86.88 87 VAL A O 1
ATOM 706 N N . ILE A 1 88 ? -0.641 5.340 -6.676 1.00 84.81 88 ILE A N 1
ATOM 707 C CA . ILE A 1 88 ? -1.404 6.287 -7.489 1.00 84.81 88 ILE A CA 1
ATOM 708 C C . ILE A 1 88 ? -2.801 6.472 -6.897 1.00 84.81 88 ILE A C 1
ATOM 710 O O . ILE A 1 88 ? -3.267 7.607 -6.792 1.00 84.81 88 ILE A O 1
ATOM 714 N N . PHE A 1 89 ? -3.440 5.396 -6.434 1.00 87.88 89 PHE A N 1
ATOM 715 C CA . PHE A 1 89 ? -4.731 5.483 -5.761 1.00 87.88 89 PHE A CA 1
ATOM 716 C C . PHE A 1 89 ? -4.665 6.334 -4.487 1.00 87.88 89 PHE A C 1
ATOM 718 O O . PHE A 1 89 ? -5.527 7.179 -4.283 1.00 87.88 89 PHE A O 1
ATOM 725 N N . ILE A 1 90 ? -3.634 6.187 -3.652 1.00 86.81 90 ILE A N 1
ATOM 726 C CA . ILE A 1 90 ? -3.464 7.011 -2.443 1.00 86.81 90 ILE A CA 1
ATOM 727 C C . ILE A 1 90 ? -3.367 8.501 -2.789 1.00 86.81 90 ILE A C 1
ATOM 729 O O . ILE A 1 90 ? -3.931 9.332 -2.079 1.00 86.81 90 ILE A O 1
ATOM 733 N N . GLN A 1 91 ? -2.670 8.843 -3.874 1.00 85.31 91 GLN A N 1
ATOM 734 C CA . GLN A 1 91 ? -2.473 10.234 -4.283 1.00 85.31 91 GLN A CA 1
ATOM 735 C C . GLN A 1 91 ? -3.699 10.837 -4.979 1.00 85.31 91 GLN A C 1
ATOM 737 O O . GLN A 1 91 ? -4.018 12.005 -4.773 1.00 85.31 91 GLN A O 1
ATOM 742 N N . THR A 1 92 ? -4.385 10.051 -5.808 1.00 81.56 92 THR A N 1
ATOM 743 C CA . THR A 1 92 ? -5.427 10.555 -6.718 1.00 81.56 92 THR A CA 1
ATOM 744 C C . THR A 1 92 ? -6.843 10.183 -6.292 1.00 81.56 92 THR A C 1
ATOM 746 O O . THR A 1 92 ? -7.795 10.788 -6.769 1.00 81.56 92 THR A O 1
ATOM 749 N N . SER A 1 93 ? -6.998 9.196 -5.405 1.00 84.38 93 SER A N 1
ATOM 750 C CA . SER A 1 93 ? -8.258 8.480 -5.140 1.00 84.38 93 SER A CA 1
ATOM 751 C C . SER A 1 93 ? -8.886 7.845 -6.390 1.00 84.38 93 SER A C 1
ATOM 753 O O . SER A 1 93 ? -10.079 7.552 -6.409 1.00 84.38 93 SER A O 1
ATOM 755 N N . ILE A 1 94 ? -8.087 7.625 -7.440 1.00 81.06 94 ILE A N 1
ATOM 756 C CA . ILE A 1 94 ? -8.513 7.058 -8.719 1.00 81.06 94 ILE A CA 1
ATOM 757 C C . ILE A 1 94 ? -7.854 5.693 -8.897 1.00 81.06 94 ILE A C 1
ATOM 759 O O . ILE A 1 94 ? -6.639 5.539 -8.761 1.00 81.06 94 ILE A O 1
ATOM 763 N N . GLU A 1 95 ? -8.657 4.679 -9.213 1.00 79.75 95 GLU A N 1
ATOM 764 C CA . GLU A 1 95 ? -8.145 3.350 -9.529 1.00 79.75 95 GLU A CA 1
ATOM 765 C C . GLU A 1 95 ? -7.667 3.287 -10.983 1.00 79.75 95 GLU A C 1
ATOM 767 O O . GLU A 1 95 ? -8.456 3.226 -11.928 1.00 79.75 95 GLU A O 1
ATOM 772 N N . VAL A 1 96 ? -6.343 3.323 -11.147 1.00 73.00 96 VAL A N 1
ATOM 773 C CA . VAL A 1 96 ? -5.706 3.480 -12.462 1.00 73.00 96 VAL A CA 1
ATOM 774 C C . VAL A 1 96 ? -5.739 2.223 -13.306 1.00 73.00 96 VAL A C 1
ATOM 776 O O . VAL A 1 96 ? -5.829 2.300 -14.525 1.00 73.00 96 VAL A O 1
ATOM 779 N N . PHE A 1 97 ? -5.702 1.068 -12.662 1.00 74.75 97 PHE A N 1
ATOM 780 C CA . PHE A 1 97 ? -5.794 -0.233 -13.300 1.00 74.75 97 PHE A CA 1
ATOM 781 C C . PHE A 1 97 ? -6.206 -1.270 -12.254 1.00 74.75 97 PHE A C 1
ATOM 783 O O . PHE A 1 97 ? -5.869 -1.150 -11.071 1.00 74.75 97 PHE A O 1
ATOM 790 N N . ASP A 1 98 ? -6.939 -2.294 -12.685 1.00 70.00 98 ASP A N 1
ATOM 791 C CA . ASP A 1 98 ? -7.287 -3.426 -11.827 1.00 70.00 98 ASP A CA 1
ATOM 792 C C . ASP A 1 98 ? -6.150 -4.443 -11.860 1.00 70.00 98 ASP A C 1
ATOM 794 O O . ASP A 1 98 ? -6.077 -5.264 -12.770 1.00 70.00 98 ASP A O 1
ATOM 798 N N . HIS A 1 99 ? -5.272 -4.395 -10.858 1.00 68.25 99 HIS A N 1
ATOM 799 C CA . HIS A 1 99 ? -4.119 -5.291 -10.726 1.00 68.25 99 HIS A CA 1
ATOM 800 C C . HIS A 1 99 ? -4.470 -6.791 -10.742 1.00 68.25 99 HIS A C 1
ATOM 802 O O . HIS A 1 99 ? -3.595 -7.598 -11.040 1.00 68.25 99 HIS A O 1
ATOM 808 N N . ASN A 1 100 ? -5.726 -7.176 -10.469 1.00 64.06 100 ASN A N 1
ATOM 809 C CA . ASN A 1 100 ? -6.178 -8.572 -10.545 1.00 64.06 100 ASN A CA 1
ATOM 810 C C . ASN A 1 100 ? -6.578 -9.001 -11.962 1.00 64.06 100 ASN A C 1
ATOM 812 O O . ASN A 1 100 ? -6.763 -10.190 -12.212 1.00 64.06 100 ASN A O 1
ATOM 816 N N . LYS A 1 101 ? -6.748 -8.038 -12.872 1.00 61.53 101 LYS A N 1
ATOM 817 C CA . LYS A 1 101 ? -7.108 -8.245 -14.282 1.00 61.53 101 LYS A CA 1
ATOM 818 C C . LYS A 1 101 ? -6.002 -7.818 -15.237 1.00 61.53 101 LYS A C 1
ATOM 820 O O . LYS A 1 101 ? -6.241 -7.723 -16.439 1.00 61.53 101 LYS A O 1
ATOM 825 N N . ILE A 1 102 ? -4.810 -7.528 -14.721 1.00 61.72 102 ILE A N 1
ATOM 826 C CA . ILE A 1 102 ? -3.662 -7.280 -15.583 1.00 61.72 102 ILE A CA 1
ATOM 827 C C . ILE A 1 102 ? -3.176 -8.635 -16.065 1.00 61.72 102 ILE A C 1
ATOM 829 O O . ILE A 1 102 ? -2.345 -9.283 -15.430 1.00 61.72 102 ILE A O 1
ATOM 833 N N . ASP A 1 103 ? -3.697 -9.035 -17.217 1.00 57.28 103 ASP A N 1
ATOM 834 C CA . ASP A 1 103 ? -2.972 -9.922 -18.105 1.00 57.28 103 ASP A CA 1
ATOM 835 C C . ASP A 1 103 ? -1.745 -9.131 -18.565 1.00 57.28 103 ASP A C 1
ATOM 837 O O . ASP A 1 103 ? -1.814 -8.334 -19.502 1.00 57.28 103 ASP A O 1
ATOM 841 N N . LEU A 1 104 ? -0.639 -9.250 -17.824 1.00 60.47 104 LEU A N 1
ATOM 842 C CA . LEU A 1 104 ? 0.622 -8.656 -18.244 1.00 60.47 104 LEU A CA 1
ATOM 843 C C . LEU A 1 104 ? 0.961 -9.292 -19.589 1.00 60.47 104 LEU A C 1
ATOM 845 O O . LEU A 1 104 ? 1.215 -10.496 -19.670 1.00 60.47 104 LEU A O 1
ATOM 849 N N . GLU A 1 105 ? 0.924 -8.486 -20.650 1.00 62.69 105 GLU A N 1
ATOM 850 C CA . GLU A 1 105 ? 1.480 -8.899 -21.930 1.00 62.69 105 GLU A CA 1
ATOM 851 C C . GLU A 1 105 ? 2.937 -9.339 -21.713 1.00 62.69 105 GLU A C 1
ATOM 853 O O . GLU A 1 105 ? 3.620 -8.873 -20.793 1.00 62.69 105 GLU A O 1
ATOM 858 N N . TYR A 1 106 ? 3.405 -10.264 -22.551 1.00 66.44 106 TYR A N 1
ATOM 859 C CA . TYR A 1 106 ? 4.785 -10.742 -22.513 1.00 66.44 106 TYR A CA 1
ATOM 860 C C . TYR A 1 106 ? 5.759 -9.553 -22.487 1.00 66.44 106 TYR A C 1
ATOM 862 O O . TYR A 1 106 ? 5.593 -8.633 -23.295 1.00 66.44 106 TYR A O 1
ATOM 870 N N . PRO A 1 107 ? 6.768 -9.547 -21.594 1.00 73.62 107 PRO A N 1
ATOM 871 C CA . PRO A 1 107 ? 7.712 -8.444 -21.554 1.00 73.62 107 PRO A CA 1
ATOM 872 C C . PRO A 1 107 ? 8.472 -8.351 -22.871 1.00 73.62 107 PRO A C 1
ATOM 874 O O . PRO A 1 107 ? 8.885 -9.361 -23.448 1.00 73.62 107 PRO A O 1
ATOM 877 N N . GLU A 1 108 ? 8.745 -7.127 -23.306 1.00 75.94 108 GLU A N 1
ATOM 878 C CA . GLU A 1 108 ? 9.740 -6.909 -24.345 1.00 75.94 108 GLU A CA 1
ATOM 879 C C . GLU A 1 108 ? 11.136 -7.087 -23.733 1.00 75.94 108 GLU A C 1
ATOM 881 O O . GLU A 1 108 ? 11.500 -6.406 -22.768 1.00 75.94 108 GLU A O 1
ATOM 886 N N . VAL A 1 109 ? 11.917 -8.015 -24.288 1.00 76.12 109 VAL A N 1
ATOM 887 C CA . VAL A 1 109 ? 13.260 -8.356 -23.802 1.00 76.12 109 VAL A CA 1
ATOM 888 C C . VAL A 1 109 ? 14.320 -7.679 -24.664 1.00 76.12 109 VAL A C 1
ATOM 890 O O . VAL A 1 109 ? 14.285 -7.769 -25.891 1.00 76.12 109 VAL A O 1
ATOM 893 N N . PHE A 1 110 ? 15.283 -7.024 -24.019 1.00 78.44 110 PHE A N 1
ATOM 894 C CA . PHE A 1 110 ? 16.383 -6.315 -24.667 1.00 78.44 110 PHE A CA 1
ATOM 895 C C . PHE A 1 110 ? 17.738 -6.763 -24.105 1.00 78.44 110 PHE A C 1
ATOM 897 O O . PHE A 1 110 ? 17.847 -6.960 -22.890 1.00 78.44 110 PHE A O 1
ATOM 904 N N . PRO A 1 111 ? 18.779 -6.870 -24.950 1.00 82.00 111 PRO A N 1
ATOM 905 C CA . PRO A 1 111 ? 20.134 -7.108 -24.476 1.00 82.00 111 PRO A CA 1
ATOM 906 C C . PRO A 1 111 ? 20.696 -5.854 -23.801 1.00 82.00 111 PRO A C 1
ATOM 908 O O . PRO A 1 111 ? 20.359 -4.721 -24.160 1.00 82.00 111 PRO A O 1
ATOM 911 N N . GLU A 1 112 ? 21.573 -6.069 -22.832 1.00 80.19 112 GLU A N 1
ATOM 912 C CA . GLU A 1 112 ? 22.359 -5.045 -22.145 1.00 80.19 112 GLU A CA 1
ATOM 913 C C . GLU A 1 112 ? 23.858 -5.193 -22.428 1.00 80.19 112 GLU A C 1
ATOM 915 O O . GLU A 1 112 ? 24.591 -4.210 -22.304 1.00 80.19 112 GLU A O 1
ATOM 920 N N . THR A 1 113 ? 24.305 -6.375 -22.870 1.00 78.94 113 THR A N 1
ATOM 921 C CA . THR A 1 113 ? 25.688 -6.632 -23.302 1.00 78.94 113 THR A CA 1
ATOM 922 C C . THR A 1 113 ? 25.752 -7.182 -24.736 1.00 78.94 113 THR A C 1
ATOM 924 O O . THR A 1 113 ? 24.756 -7.719 -25.233 1.00 78.94 113 THR A O 1
ATOM 927 N N . PRO A 1 114 ? 26.913 -7.085 -25.419 1.00 81.50 114 PRO A N 1
ATOM 928 C CA . PRO A 1 114 ? 27.105 -7.684 -26.742 1.00 81.50 114 PRO A CA 1
ATOM 929 C C . PRO A 1 114 ? 26.880 -9.203 -26.760 1.00 81.50 114 PRO A C 1
ATOM 931 O O . PRO A 1 114 ? 26.323 -9.738 -27.714 1.00 81.50 114 PRO A O 1
ATOM 934 N N . GLU A 1 115 ? 27.259 -9.909 -25.691 1.00 79.56 115 GLU A N 1
ATOM 935 C CA . GLU A 1 115 ? 27.035 -11.353 -25.566 1.00 79.56 115 GLU A CA 1
ATOM 936 C C . GLU A 1 115 ? 25.537 -11.691 -25.509 1.00 79.56 115 GLU A C 1
ATOM 938 O O . GLU A 1 115 ? 25.082 -12.654 -26.126 1.00 79.56 115 GLU A O 1
ATOM 943 N N . GLU A 1 116 ? 24.742 -10.879 -24.808 1.00 79.69 116 GLU A N 1
ATOM 944 C CA . GLU A 1 116 ? 23.286 -11.033 -24.763 1.00 79.69 116 GLU A CA 1
ATOM 945 C C . GLU A 1 116 ? 22.632 -10.748 -26.117 1.00 79.69 116 GLU A C 1
ATOM 947 O O . GLU A 1 116 ? 21.636 -11.382 -26.468 1.00 79.69 116 GLU A O 1
ATOM 952 N N . GLU A 1 117 ? 23.194 -9.822 -26.896 1.00 81.12 117 GLU A N 1
ATOM 953 C CA . GLU A 1 117 ? 22.726 -9.505 -28.245 1.00 81.12 117 GLU A CA 1
ATOM 954 C C . GLU A 1 117 ? 22.907 -10.701 -29.190 1.00 81.12 117 GLU A C 1
ATOM 956 O O . GLU A 1 117 ? 21.979 -11.048 -29.922 1.00 81.12 117 GLU A O 1
ATOM 961 N N . GLU A 1 118 ? 24.039 -11.408 -29.112 1.00 78.56 118 GLU A N 1
ATOM 962 C CA . GLU A 1 118 ? 24.266 -12.646 -29.870 1.00 78.56 118 GLU A CA 1
ATOM 963 C C . GLU A 1 118 ? 23.311 -13.782 -29.469 1.00 78.56 118 GLU A C 1
ATOM 965 O O . GLU A 1 118 ? 22.924 -14.603 -30.311 1.00 78.56 118 GLU A O 1
ATOM 970 N N . ILE A 1 119 ? 22.929 -13.844 -28.189 1.00 76.19 119 ILE A N 1
ATOM 971 C CA . ILE A 1 119 ? 21.955 -14.815 -27.676 1.00 76.19 119 ILE A CA 1
ATOM 972 C C . ILE A 1 119 ? 20.557 -14.474 -28.199 1.00 76.19 119 ILE A C 1
ATOM 974 O O . ILE A 1 119 ? 19.886 -15.346 -28.753 1.00 76.19 119 ILE A O 1
ATOM 978 N N . LEU A 1 120 ? 20.128 -13.215 -28.075 1.00 70.81 120 LEU A N 1
ATOM 979 C CA . LEU A 1 120 ? 18.794 -12.762 -28.477 1.00 70.81 120 LEU A CA 1
ATOM 980 C C . LEU A 1 120 ? 18.609 -12.720 -29.996 1.00 70.81 120 LEU A C 1
ATOM 982 O O . LEU A 1 120 ? 17.507 -12.982 -30.464 1.00 70.81 120 LEU A O 1
ATOM 986 N N . ALA A 1 121 ? 19.667 -12.504 -30.783 1.00 73.94 121 ALA A N 1
ATOM 987 C CA . ALA A 1 121 ? 19.613 -12.574 -32.247 1.00 73.94 121 ALA A CA 1
ATOM 988 C C . ALA A 1 121 ? 19.145 -13.944 -32.779 1.00 73.94 121 ALA A C 1
ATOM 990 O O . ALA A 1 121 ? 18.707 -14.052 -33.926 1.00 73.94 121 ALA A O 1
ATOM 991 N N . ARG A 1 122 ? 19.209 -14.999 -31.953 1.00 72.38 122 ARG A N 1
ATOM 992 C CA . ARG A 1 122 ? 18.728 -16.348 -32.291 1.00 72.38 122 ARG A CA 1
ATOM 993 C C . ARG A 1 122 ? 17.214 -16.511 -32.115 1.00 72.38 122 ARG A C 1
ATOM 995 O O . ARG A 1 122 ? 16.678 -17.531 -32.545 1.00 72.38 122 ARG A O 1
ATOM 1002 N N . TYR A 1 123 ? 16.528 -15.526 -31.529 1.00 63.66 123 TYR A N 1
ATOM 1003 C CA . TYR A 1 123 ? 15.107 -15.592 -31.190 1.00 63.66 123 TYR A CA 1
ATOM 1004 C C . TYR A 1 123 ? 14.347 -14.372 -31.747 1.00 63.66 123 TYR A C 1
ATOM 1006 O O . TYR A 1 123 ? 14.744 -13.231 -31.517 1.00 63.66 123 TYR A O 1
ATOM 1014 N N . PRO A 1 124 ? 13.242 -14.558 -32.490 1.00 54.22 124 PRO A N 1
ATOM 1015 C CA . PRO A 1 124 ? 12.478 -13.435 -33.027 1.00 54.22 124 PRO A CA 1
ATOM 1016 C C . PRO A 1 124 ? 11.724 -12.675 -31.914 1.00 54.22 124 PRO A C 1
ATOM 1018 O O . PRO A 1 124 ? 11.123 -13.318 -31.050 1.00 54.22 124 PRO A O 1
ATOM 1021 N N . PRO A 1 125 ? 11.686 -11.327 -31.945 1.00 53.25 125 PRO A N 1
ATOM 1022 C CA . PRO A 1 125 ? 10.982 -10.530 -30.942 1.00 53.25 125 PRO A CA 1
ATOM 1023 C C . PRO A 1 125 ? 9.459 -10.677 -31.070 1.00 53.25 125 PRO A C 1
ATOM 1025 O O . PRO A 1 125 ? 8.908 -10.641 -32.173 1.00 53.25 125 PRO A O 1
ATOM 1028 N N . MET A 1 126 ? 8.769 -10.795 -29.934 1.00 44.53 126 MET A N 1
ATOM 1029 C CA . MET A 1 126 ? 7.306 -10.824 -29.844 1.00 44.53 126 MET A CA 1
ATOM 1030 C C . MET A 1 126 ? 6.797 -9.428 -29.451 1.00 44.53 126 MET A C 1
ATOM 1032 O O . MET A 1 126 ? 7.372 -8.796 -28.571 1.00 44.53 126 MET A O 1
ATOM 1036 N N . ARG A 1 127 ? 5.767 -8.918 -30.139 1.00 41.38 127 ARG A N 1
ATOM 1037 C CA . ARG A 1 127 ? 5.161 -7.596 -29.886 1.00 41.38 127 ARG A CA 1
ATOM 1038 C C . ARG A 1 127 ? 3.637 -7.705 -29.898 1.00 41.38 127 ARG A C 1
ATOM 1040 O O . ARG A 1 127 ? 3.095 -8.365 -30.784 1.00 41.38 127 ARG A O 1
ATOM 1047 N N . SER A 1 128 ? 2.966 -7.016 -28.983 1.00 35.66 128 SER A N 1
ATOM 1048 C CA . SER A 1 128 ? 1.507 -6.833 -28.949 1.00 35.66 128 SER A CA 1
ATOM 1049 C C . SER A 1 128 ? 1.154 -5.354 -28.766 1.00 35.66 128 SER A C 1
ATOM 1051 O O . SER A 1 128 ? 1.978 -4.556 -28.323 1.00 35.66 128 SER A O 1
ATOM 1053 N N . SER A 1 129 ? -0.040 -4.961 -29.214 1.00 28.94 129 SER A N 1
ATOM 1054 C CA . SER A 1 129 ? -0.546 -3.590 -29.113 1.00 28.94 129 SER A CA 1
ATOM 1055 C C . SER A 1 129 ? -2.068 -3.565 -28.940 1.00 28.94 129 SER A C 1
ATOM 1057 O O . SER A 1 129 ? -2.777 -4.409 -29.490 1.00 28.94 129 SER A O 1
ATOM 1059 N N . SER A 1 130 ? -2.576 -2.563 -28.216 1.00 29.02 130 SER A N 1
ATOM 1060 C CA . SER A 1 130 ? -4.008 -2.289 -28.026 1.00 29.02 130 SER A CA 1
ATOM 1061 C C . SER A 1 130 ? -4.313 -0.781 -28.120 1.00 29.02 130 SER A C 1
ATOM 1063 O O . SER A 1 130 ? -3.419 0.051 -27.950 1.00 29.02 130 SER A O 1
ATOM 1065 N N . VAL A 1 131 ? -5.556 -0.438 -28.499 1.00 27.36 131 VAL A N 1
ATOM 1066 C CA . VAL A 1 131 ? -6.060 0.931 -28.766 1.00 27.36 131 VAL A CA 1
ATOM 1067 C C . VAL A 1 131 ? -7.544 1.027 -28.385 1.00 27.36 131 VAL A C 1
ATOM 1069 O O . VAL A 1 131 ? -8.316 0.304 -29.014 1.00 27.36 131 VAL A O 1
ATOM 1072 N N . VAL A 1 132 ? -7.979 1.949 -27.503 1.00 30.23 132 VAL A N 1
ATOM 1073 C CA . VAL A 1 132 ? -9.401 2.380 -27.354 1.00 30.23 132 VAL A CA 1
ATOM 1074 C C . VAL A 1 132 ? -9.541 3.834 -26.804 1.00 30.23 132 VAL A C 1
ATOM 1076 O O . VAL A 1 132 ? -8.561 4.471 -26.436 1.00 30.23 132 VAL A O 1
ATOM 1079 N N . THR A 1 133 ? -10.773 4.379 -26.851 1.00 28.03 133 THR A N 1
ATOM 1080 C CA . THR A 1 133 ? -11.249 5.786 -26.723 1.00 28.03 133 THR A CA 1
ATOM 1081 C C . THR A 1 133 ? -12.209 6.055 -25.521 1.00 28.03 133 THR A C 1
ATOM 1083 O O . THR A 1 133 ? -12.619 5.128 -24.826 1.00 28.03 133 THR A O 1
ATOM 1086 N N . GLU A 1 134 ? -12.585 7.334 -25.297 1.00 30.72 134 GLU A N 1
ATOM 1087 C CA . GLU A 1 134 ? -12.611 8.085 -24.007 1.00 30.72 134 GLU A CA 1
ATOM 1088 C C . GLU A 1 134 ? -13.972 8.364 -23.294 1.00 30.72 134 GLU A C 1
ATOM 1090 O O . GLU A 1 134 ? -15.029 8.300 -23.918 1.00 30.72 134 GLU A O 1
ATOM 1095 N N . TRP A 1 135 ? -13.893 8.746 -21.992 1.00 31.41 135 TRP A N 1
ATOM 1096 C CA . TRP A 1 135 ? -14.589 9.823 -21.205 1.00 31.41 135 TRP A CA 1
ATOM 1097 C C . TRP A 1 135 ? -13.907 9.923 -19.796 1.00 31.41 135 TRP A C 1
ATOM 1099 O O . TRP A 1 135 ? -13.483 8.880 -19.301 1.00 31.41 135 TRP A O 1
ATOM 1109 N N . SER A 1 136 ? -13.774 11.104 -19.143 1.00 40.47 136 SER A N 1
ATOM 1110 C CA . SER A 1 136 ? -12.727 11.362 -18.104 1.00 40.47 136 SER A CA 1
ATOM 1111 C C . SER A 1 136 ? -13.126 11.872 -16.688 1.00 40.47 136 SER A C 1
ATOM 1113 O O . SER A 1 136 ? -14.137 12.550 -16.502 1.00 40.47 136 SER A O 1
ATOM 1115 N N . VAL A 1 137 ? -12.267 11.577 -15.683 1.00 45.19 137 VAL A N 1
ATOM 1116 C CA . VAL A 1 137 ? -12.220 12.121 -14.291 1.00 45.19 137 VAL A CA 1
ATOM 1117 C C . VAL A 1 137 ? -10.755 12.472 -13.922 1.00 45.19 137 VAL A C 1
ATOM 1119 O O . VAL A 1 137 ? -9.852 11.732 -14.314 1.00 45.19 137 VAL A O 1
ATOM 1122 N N . GLY A 1 138 ? -10.493 13.583 -13.207 1.00 45.50 138 GLY A N 1
ATOM 1123 C CA . GLY A 1 138 ? -9.140 14.170 -13.052 1.00 45.50 138 GLY A CA 1
ATOM 1124 C C . GLY A 1 138 ? -8.430 14.007 -11.688 1.00 45.50 138 GLY A C 1
ATOM 1125 O O . GLY A 1 138 ? -9.082 14.041 -10.646 1.00 45.50 138 GLY A O 1
ATOM 1126 N N . GLY A 1 139 ? -7.084 13.912 -11.697 1.00 61.34 139 GLY A N 1
ATOM 1127 C CA . GLY A 1 139 ? -6.184 13.869 -10.516 1.00 61.34 139 GLY A CA 1
ATOM 1128 C C . GLY A 1 139 ? -4.707 14.228 -10.829 1.00 61.34 139 GLY A C 1
ATOM 1129 O O . GLY A 1 139 ? -4.373 14.509 -11.981 1.00 61.34 139 GLY A O 1
ATOM 1130 N N . SER A 1 140 ? -3.801 14.235 -9.833 1.00 70.12 140 SER A N 1
ATOM 1131 C CA . SER A 1 140 ? -2.356 14.545 -10.010 1.00 70.12 140 SER A CA 1
ATOM 1132 C C . SER A 1 140 ? -1.421 13.579 -9.267 1.00 70.12 140 SER A C 1
ATOM 1134 O O . SER A 1 140 ? -1.737 13.173 -8.152 1.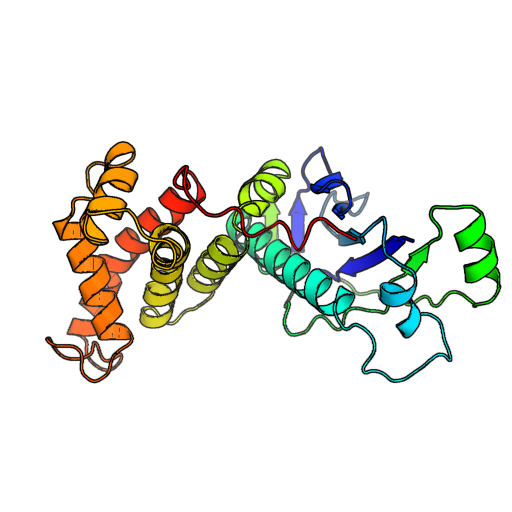00 70.12 140 SER A O 1
ATOM 1136 N N . ILE A 1 141 ? -0.259 13.263 -9.856 1.00 73.50 141 ILE A N 1
ATOM 1137 C CA . ILE A 1 141 ? 0.787 12.402 -9.265 1.00 73.50 141 ILE A CA 1
ATOM 1138 C C . ILE A 1 141 ? 2.051 13.213 -8.944 1.00 73.50 141 ILE A C 1
ATOM 1140 O O . ILE A 1 141 ? 2.528 13.984 -9.772 1.00 73.50 141 ILE A O 1
ATOM 1144 N N . GLU A 1 142 ? 2.645 12.953 -7.782 1.00 79.38 142 GLU A N 1
ATOM 1145 C CA . GLU A 1 142 ? 3.993 13.365 -7.387 1.00 79.38 142 GLU A CA 1
ATOM 1146 C C . GLU A 1 142 ? 4.957 12.164 -7.496 1.00 79.38 142 GLU A C 1
ATOM 1148 O O . GLU A 1 142 ? 4.755 11.119 -6.864 1.00 79.38 142 GLU A O 1
ATOM 1153 N N . SER A 1 143 ? 6.020 12.301 -8.295 1.00 76.50 143 SER A N 1
ATOM 1154 C CA . SER A 1 143 ? 7.000 11.228 -8.550 1.00 76.50 143 SER A CA 1
ATOM 1155 C C . SER A 1 143 ? 7.826 10.868 -7.318 1.00 76.50 143 SER A C 1
ATOM 1157 O O . SER A 1 143 ? 8.229 9.721 -7.132 1.00 76.50 143 SER A O 1
ATOM 1159 N N . GLU A 1 144 ? 8.078 11.847 -6.462 1.00 80.19 144 GLU A N 1
ATOM 1160 C CA . GLU A 1 144 ? 8.880 11.723 -5.253 1.00 80.19 144 GLU A CA 1
ATOM 1161 C C . GLU A 1 144 ? 8.199 10.782 -4.254 1.00 80.19 144 GLU A C 1
ATOM 1163 O O . GLU A 1 144 ? 8.852 9.883 -3.723 1.00 80.19 144 GLU A O 1
ATOM 1168 N N . LYS A 1 145 ? 6.871 10.886 -4.112 1.00 79.94 145 LYS A N 1
ATOM 1169 C CA . LYS A 1 145 ? 6.065 9.998 -3.259 1.00 79.94 145 LYS A CA 1
ATOM 1170 C C . LYS A 1 145 ? 6.065 8.547 -3.738 1.00 79.94 145 LYS A C 1
ATOM 1172 O O . LYS A 1 145 ? 6.038 7.635 -2.918 1.00 79.94 145 LYS A O 1
ATOM 1177 N N . ILE A 1 146 ? 6.158 8.312 -5.053 1.00 79.50 146 ILE A N 1
ATOM 1178 C CA . ILE A 1 146 ? 6.322 6.955 -5.612 1.00 79.50 146 ILE A CA 1
ATOM 1179 C C . ILE A 1 146 ? 7.654 6.339 -5.185 1.00 79.50 146 ILE A C 1
ATOM 1181 O O . ILE A 1 146 ? 7.739 5.125 -5.026 1.00 79.50 146 ILE A O 1
ATOM 1185 N N . LYS A 1 147 ? 8.701 7.138 -4.983 1.00 82.56 147 LYS A N 1
ATOM 1186 C CA . LYS A 1 147 ? 9.975 6.621 -4.484 1.00 82.56 147 LYS A CA 1
ATOM 1187 C C . LYS A 1 147 ? 9.968 6.457 -2.965 1.00 82.56 147 LYS A C 1
ATOM 1189 O O . LYS A 1 147 ? 10.444 5.44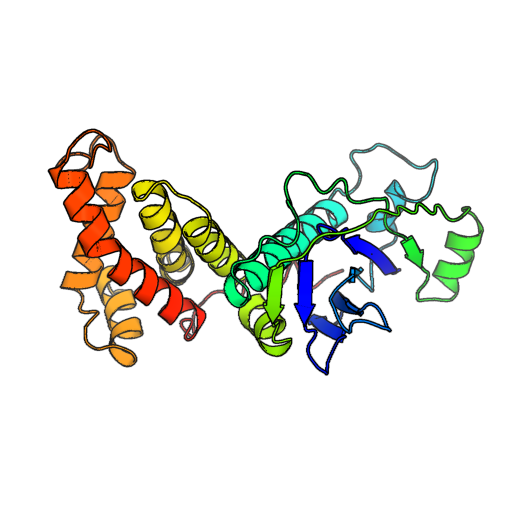5 -2.467 1.00 82.56 147 LYS A O 1
ATOM 1194 N N . GLU A 1 148 ? 9.430 7.436 -2.244 1.00 82.81 148 GLU A N 1
ATOM 1195 C CA . GLU A 1 148 ? 9.378 7.453 -0.778 1.00 82.81 148 GLU A CA 1
ATOM 1196 C C . GLU A 1 148 ? 8.629 6.240 -0.211 1.00 82.81 148 GLU A C 1
ATOM 1198 O O . GLU A 1 148 ? 9.144 5.525 0.647 1.00 82.81 148 GLU A O 1
ATOM 1203 N N . TYR A 1 149 ? 7.454 5.940 -0.764 1.00 84.44 149 TYR A N 1
ATOM 1204 C CA . TYR A 1 149 ? 6.632 4.812 -0.330 1.00 84.44 149 TYR A CA 1
ATOM 1205 C C . TYR A 1 149 ? 7.209 3.439 -0.689 1.00 84.44 149 TYR A C 1
ATOM 1207 O O . TYR A 1 149 ? 6.798 2.433 -0.106 1.00 84.44 149 TYR A O 1
ATOM 1215 N N . PHE A 1 150 ? 8.205 3.373 -1.578 1.00 84.62 150 PHE A N 1
ATOM 1216 C CA . PHE A 1 150 ? 8.767 2.102 -2.028 1.00 84.62 150 PHE A CA 1
ATOM 1217 C C . PHE A 1 150 ? 9.612 1.425 -0.947 1.00 84.62 150 PHE A C 1
ATOM 1219 O O . PHE A 1 150 ? 9.864 0.230 -1.032 1.00 84.62 150 PHE A O 1
ATOM 1226 N N . ALA A 1 151 ? 10.008 2.157 0.098 1.00 84.44 151 ALA A N 1
ATOM 1227 C CA . ALA A 1 151 ? 10.651 1.561 1.265 1.00 84.44 151 ALA A CA 1
ATOM 1228 C C . ALA A 1 151 ? 9.716 0.608 2.036 1.00 84.44 151 ALA A C 1
ATOM 1230 O O . ALA A 1 151 ? 10.196 -0.285 2.723 1.00 84.44 151 ALA A O 1
ATOM 1231 N N . ASN A 1 152 ? 8.390 0.786 1.933 1.00 87.31 152 ASN A N 1
ATOM 1232 C CA . ASN A 1 152 ? 7.400 0.022 2.699 1.00 87.31 152 ASN A CA 1
ATOM 1233 C C . ASN A 1 152 ? 6.191 -0.388 1.831 1.00 87.31 152 ASN A C 1
ATOM 1235 O O . ASN A 1 152 ? 5.049 -0.038 2.152 1.00 87.31 152 ASN A O 1
ATOM 1239 N N . PRO A 1 153 ? 6.400 -1.135 0.730 1.00 85.50 153 P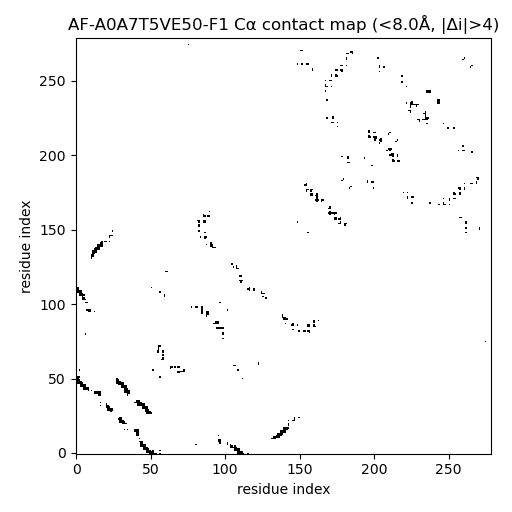RO A N 1
ATOM 1240 C CA . PRO A 1 153 ? 5.371 -1.359 -0.287 1.00 85.50 153 PRO A CA 1
ATOM 1241 C C . PRO A 1 153 ? 4.170 -2.144 0.259 1.00 85.50 153 PRO A C 1
ATOM 1243 O O . PRO A 1 153 ? 3.026 -1.875 -0.101 1.00 85.50 153 PRO A O 1
ATOM 1246 N N . VAL A 1 154 ? 4.402 -3.067 1.195 1.00 89.75 154 VAL A N 1
ATOM 1247 C CA . VAL A 1 154 ? 3.342 -3.854 1.840 1.00 89.75 154 VAL A CA 1
ATOM 1248 C C . VAL A 1 154 ? 2.437 -2.976 2.715 1.00 89.75 154 VAL A C 1
ATOM 1250 O O . VAL A 1 154 ? 1.214 -3.089 2.639 1.00 89.75 154 VAL A O 1
ATOM 1253 N N . ALA A 1 155 ? 3.009 -2.066 3.511 1.00 92.19 155 ALA A N 1
ATOM 1254 C CA . ALA A 1 155 ? 2.239 -1.123 4.327 1.00 92.19 155 ALA A CA 1
ATOM 1255 C C . ALA A 1 155 ? 1.371 -0.202 3.457 1.00 92.19 155 ALA A C 1
ATOM 1257 O O . ALA A 1 155 ? 0.203 0.043 3.759 1.00 92.19 155 ALA A O 1
ATOM 1258 N N . VAL A 1 156 ? 1.932 0.261 2.340 1.00 92.50 156 VAL A N 1
ATOM 1259 C CA . VAL A 1 156 ? 1.242 1.089 1.344 1.00 92.50 156 VAL A CA 1
ATOM 1260 C C . VAL A 1 156 ? 0.071 0.327 0.724 1.00 92.50 156 VAL A C 1
ATOM 1262 O O . VAL A 1 156 ? -1.024 0.875 0.606 1.00 92.50 156 VAL A O 1
ATOM 1265 N N . ASN A 1 157 ? 0.264 -0.953 0.398 1.00 91.31 157 ASN A N 1
ATOM 1266 C CA . ASN A 1 157 ? -0.797 -1.812 -0.126 1.00 91.31 157 ASN A CA 1
ATOM 1267 C C . ASN A 1 157 ? -1.933 -2.011 0.885 1.00 91.31 157 ASN A C 1
ATOM 1269 O O . ASN A 1 157 ? -3.098 -1.897 0.508 1.00 91.31 157 ASN A O 1
ATOM 1273 N N . TYR A 1 158 ? -1.627 -2.243 2.167 1.00 95.56 158 TYR A N 1
ATOM 1274 C CA . TYR A 1 158 ? -2.656 -2.328 3.210 1.00 95.56 158 TYR A CA 1
ATOM 1275 C C . TYR A 1 158 ? -3.440 -1.025 3.358 1.00 95.56 158 TYR A C 1
ATOM 1277 O O . TYR A 1 158 ? -4.670 -1.046 3.420 1.00 95.56 158 TYR A O 1
ATOM 1285 N N . TYR A 1 159 ? -2.749 0.115 3.346 1.00 96.69 159 TYR A N 1
ATOM 1286 C CA . TYR A 1 159 ? -3.395 1.420 3.430 1.00 96.69 159 TYR A CA 1
ATOM 1287 C C . TYR A 1 159 ? -4.301 1.694 2.220 1.00 96.69 159 TYR A C 1
ATOM 1289 O O . TYR A 1 159 ? -5.451 2.104 2.383 1.00 96.69 159 TYR A O 1
ATOM 1297 N N . ALA A 1 160 ? -3.831 1.418 1.000 1.00 93.31 160 ALA A N 1
ATOM 1298 C CA . ALA A 1 160 ? -4.643 1.557 -0.205 1.00 93.31 160 ALA A CA 1
ATOM 1299 C C . ALA A 1 160 ? -5.852 0.608 -0.194 1.00 93.31 160 ALA A C 1
ATOM 1301 O O . ALA A 1 160 ? -6.963 1.033 -0.504 1.00 93.31 160 ALA A O 1
ATOM 1302 N N . ALA A 1 161 ? -5.666 -0.652 0.214 1.00 92.50 161 ALA A N 1
ATOM 1303 C CA . ALA A 1 161 ? -6.751 -1.623 0.343 1.00 92.50 161 ALA A CA 1
ATOM 1304 C C . ALA A 1 161 ? -7.816 -1.163 1.350 1.00 92.50 161 ALA A C 1
ATOM 1306 O O . ALA A 1 161 ? -9.010 -1.288 1.074 1.00 92.50 161 ALA A O 1
ATOM 1307 N N . ALA A 1 162 ? -7.400 -0.571 2.475 1.00 95.69 162 ALA A N 1
ATOM 1308 C CA . ALA A 1 162 ? -8.311 0.050 3.430 1.00 95.69 162 ALA A CA 1
ATOM 1309 C C . ALA A 1 162 ? -9.124 1.172 2.768 1.00 95.69 162 ALA A C 1
ATOM 1311 O O . ALA A 1 162 ? -10.342 1.192 2.858 1.00 95.69 162 ALA A O 1
ATOM 1312 N N . LYS A 1 163 ? -8.487 2.073 2.017 1.00 94.00 163 LYS A N 1
ATOM 1313 C CA . LYS A 1 163 ? -9.192 3.181 1.351 1.00 94.00 163 LYS A CA 1
ATOM 1314 C C . LYS A 1 163 ? -10.149 2.734 0.231 1.00 94.00 163 LYS A C 1
ATOM 1316 O O . LYS A 1 163 ? -11.058 3.490 -0.093 1.00 94.00 163 LYS A O 1
A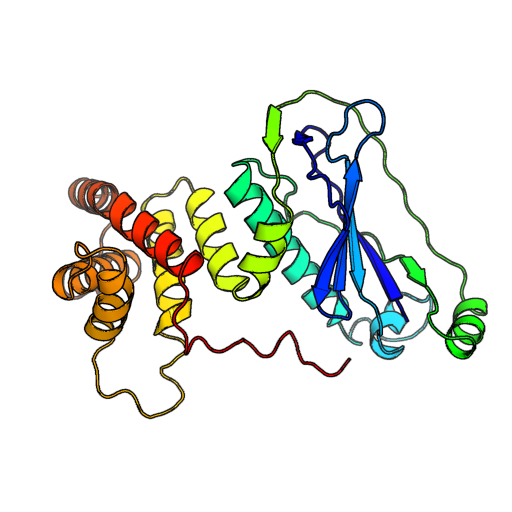TOM 1321 N N . LYS A 1 164 ? -9.958 1.542 -0.347 1.00 89.50 164 LYS A N 1
ATOM 1322 C CA . LYS A 1 164 ? -10.805 0.983 -1.420 1.00 89.50 164 LYS A CA 1
ATOM 1323 C C . LYS A 1 164 ? -12.021 0.197 -0.929 1.00 89.50 164 LYS A C 1
ATOM 1325 O O . LYS A 1 164 ? -12.977 0.046 -1.679 1.00 89.50 164 LYS A O 1
ATOM 1330 N N . THR A 1 165 ? -11.977 -0.377 0.274 1.00 91.81 165 THR A N 1
ATOM 1331 C CA . THR A 1 165 ? -13.069 -1.239 0.757 1.00 91.81 165 THR A CA 1
ATOM 1332 C C . THR A 1 165 ? -14.206 -0.419 1.350 1.00 91.81 165 THR A C 1
ATOM 1334 O O . THR A 1 165 ? -13.967 0.391 2.232 1.00 91.81 165 THR A O 1
ATOM 1337 N N . ASP A 1 166 ? -15.453 -0.692 0.967 1.00 90.75 166 ASP A N 1
ATOM 1338 C CA . ASP A 1 166 ? -16.635 -0.049 1.569 1.00 90.75 166 ASP A CA 1
ATOM 1339 C C . ASP A 1 166 ? -17.029 -0.660 2.927 1.00 90.75 166 ASP A C 1
ATOM 1341 O O . ASP A 1 166 ? -17.764 -0.067 3.717 1.00 90.75 166 ASP A O 1
ATOM 1345 N N . ASN A 1 167 ? -16.550 -1.872 3.229 1.00 93.06 167 ASN A N 1
ATOM 1346 C CA . ASN A 1 167 ? -16.830 -2.533 4.501 1.00 93.06 167 ASN A CA 1
ATOM 1347 C C . ASN A 1 167 ? -15.981 -1.919 5.625 1.00 93.06 167 ASN A C 1
ATOM 1349 O O . ASN A 1 167 ? -14.775 -2.154 5.660 1.00 93.06 167 ASN A O 1
ATOM 1353 N N . LEU A 1 168 ? -16.616 -1.213 6.572 1.00 93.50 168 LEU A N 1
ATOM 1354 C CA . LEU A 1 168 ? -15.939 -0.513 7.677 1.00 93.50 168 LEU A CA 1
ATOM 1355 C C . LEU A 1 168 ? -15.069 -1.417 8.562 1.00 93.50 168 LEU A C 1
ATOM 1357 O O . LEU A 1 168 ? -14.013 -0.993 9.026 1.00 93.50 168 LEU A O 1
ATOM 1361 N N . PHE A 1 169 ? -15.486 -2.662 8.799 1.00 94.12 169 PHE A N 1
ATOM 1362 C CA . PHE A 1 169 ? -14.735 -3.605 9.633 1.00 94.12 169 PHE A CA 1
ATOM 1363 C C . PHE A 1 169 ? -13.450 -4.032 8.930 1.00 94.12 169 PHE A C 1
ATOM 1365 O O . PHE A 1 169 ? -12.383 -4.049 9.544 1.00 94.12 169 PHE A O 1
ATOM 1372 N N . LEU A 1 170 ? -13.552 -4.319 7.629 1.00 94.25 170 LEU A N 1
ATOM 1373 C CA . LEU A 1 170 ? -12.392 -4.620 6.800 1.00 94.25 170 LEU A CA 1
ATOM 1374 C C . LEU A 1 170 ? -11.502 -3.383 6.640 1.00 94.25 170 LEU A C 1
ATOM 1376 O O . LEU A 1 170 ? -10.288 -3.503 6.727 1.00 94.25 170 LEU A O 1
ATOM 1380 N N . GLN A 1 171 ? -12.089 -2.195 6.480 1.00 95.38 171 GLN A N 1
ATOM 1381 C CA . GLN A 1 171 ? -11.376 -0.915 6.453 1.00 95.38 171 GLN A CA 1
ATOM 1382 C C . GLN A 1 171 ? -10.506 -0.757 7.708 1.00 95.38 171 GLN A C 1
ATOM 1384 O O . GLN A 1 171 ? -9.298 -0.542 7.613 1.00 95.38 171 GLN A O 1
ATOM 1389 N N . TYR A 1 172 ? -11.108 -0.961 8.884 1.00 97.19 172 TYR A N 1
ATOM 1390 C CA . TYR A 1 172 ? -10.424 -0.901 10.173 1.00 97.19 172 TYR A CA 1
ATOM 1391 C C . TYR A 1 172 ? -9.292 -1.931 10.281 1.00 97.19 172 TYR A C 1
ATOM 1393 O O . TYR A 1 172 ? -8.186 -1.596 10.704 1.00 97.19 172 TYR A O 1
ATOM 1401 N N . GLU A 1 173 ? -9.553 -3.183 9.890 1.00 95.12 173 GLU A N 1
ATOM 1402 C CA . GLU A 1 173 ? -8.551 -4.253 9.892 1.00 95.12 173 GLU A CA 1
ATOM 1403 C C . GLU A 1 173 ? -7.354 -3.906 8.999 1.00 95.12 173 GLU A C 1
ATOM 1405 O O . GLU A 1 173 ? -6.209 -4.049 9.423 1.00 95.12 173 GLU A O 1
ATOM 1410 N N . GLN A 1 174 ? -7.606 -3.424 7.781 1.00 96.38 174 GLN A N 1
ATOM 1411 C CA . GLN A 1 174 ? -6.556 -3.103 6.817 1.00 96.38 174 GLN A CA 1
ATOM 1412 C C . GLN A 1 174 ? -5.711 -1.905 7.271 1.00 96.38 174 GLN A C 1
ATOM 1414 O O . GLN A 1 174 ? -4.486 -1.967 7.185 1.00 96.38 174 GLN A O 1
ATOM 1419 N N . PHE A 1 175 ? -6.313 -0.862 7.857 1.00 97.75 175 PHE A N 1
ATOM 1420 C CA . PHE A 1 175 ? -5.530 0.205 8.493 1.00 97.75 175 PHE A CA 1
ATOM 1421 C C . PHE A 1 175 ? -4.693 -0.318 9.664 1.00 97.75 175 PHE A C 1
ATOM 1423 O O . PHE A 1 175 ? -3.534 0.065 9.810 1.00 97.75 175 PHE A O 1
ATOM 1430 N N . TYR A 1 176 ? -5.235 -1.226 10.482 1.00 96.19 176 TYR A N 1
ATOM 1431 C CA . TYR A 1 176 ? -4.479 -1.806 11.591 1.00 96.19 176 TYR A CA 1
ATOM 1432 C C . TYR A 1 176 ? -3.286 -2.652 11.120 1.00 96.19 176 TYR A C 1
ATOM 1434 O O . TYR A 1 176 ? -2.232 -2.619 11.753 1.00 96.19 176 TYR A O 1
ATOM 1442 N N . LYS A 1 177 ? -3.396 -3.352 9.983 1.00 94.88 177 LYS A N 1
ATOM 1443 C CA . LYS A 1 177 ? -2.278 -4.115 9.398 1.00 94.88 177 LYS A CA 1
ATOM 1444 C C . LYS A 1 177 ? -1.075 -3.250 9.030 1.00 94.88 177 LYS A C 1
ATOM 1446 O O . LYS A 1 177 ? 0.046 -3.749 9.052 1.00 94.88 177 LYS A O 1
ATOM 1451 N N . VAL A 1 178 ? -1.269 -1.957 8.759 1.00 95.12 178 VAL A N 1
ATOM 1452 C CA . VAL A 1 178 ? -0.157 -1.000 8.604 1.00 95.12 178 VAL A CA 1
ATOM 1453 C C . VAL A 1 178 ? 0.642 -0.896 9.907 1.00 95.12 178 VAL A C 1
ATOM 1455 O O . VAL A 1 178 ? 1.867 -0.942 9.891 1.00 95.12 178 VAL A O 1
ATOM 1458 N N . ILE A 1 179 ? -0.040 -0.829 11.052 1.00 94.62 179 ILE A N 1
ATOM 1459 C CA . ILE A 1 179 ? 0.591 -0.778 12.379 1.00 94.62 179 ILE A CA 1
ATOM 1460 C C . ILE A 1 179 ? 1.324 -2.096 12.667 1.00 94.62 179 ILE A C 1
ATOM 1462 O O . ILE A 1 179 ? 2.471 -2.082 13.113 1.00 94.62 179 ILE A O 1
ATOM 1466 N N . GLU A 1 180 ? 0.690 -3.238 12.376 1.00 91.56 180 GLU A N 1
ATOM 1467 C CA . GLU A 1 180 ? 1.313 -4.562 12.532 1.00 91.56 180 GLU A CA 1
ATOM 1468 C C . GLU A 1 180 ? 2.553 -4.714 11.643 1.00 91.56 180 GLU A C 1
ATOM 1470 O O . GLU A 1 180 ? 3.575 -5.225 12.093 1.00 91.56 180 GLU A O 1
ATOM 1475 N N . TYR A 1 181 ? 2.516 -4.212 10.409 1.00 90.94 181 TYR A N 1
ATOM 1476 C CA . TYR A 1 181 ? 3.671 -4.253 9.517 1.00 90.94 181 TYR A CA 1
ATOM 1477 C C . TYR A 1 181 ? 4.908 -3.596 10.152 1.00 90.94 181 TYR A C 1
ATOM 1479 O O . TYR A 1 181 ? 5.980 -4.200 10.167 1.00 90.94 181 TYR A O 1
ATOM 1487 N N . PHE A 1 182 ? 4.744 -2.406 10.738 1.00 90.06 182 PHE A N 1
ATOM 1488 C CA . PHE A 1 182 ? 5.849 -1.648 11.328 1.00 90.06 182 PHE A CA 1
ATOM 1489 C C . PHE A 1 182 ? 6.325 -2.181 12.689 1.00 90.06 182 PHE A C 1
ATOM 1491 O O . PHE A 1 182 ? 7.506 -2.058 13.007 1.00 90.06 182 PHE A O 1
ATOM 1498 N N . PHE A 1 183 ? 5.442 -2.771 13.504 1.00 87.25 183 PHE A N 1
ATOM 1499 C CA . PHE A 1 183 ? 5.760 -3.112 14.903 1.00 87.25 183 PHE A CA 1
ATOM 1500 C C . PHE A 1 183 ? 5.686 -4.608 15.251 1.00 87.25 183 PHE A C 1
ATOM 1502 O O . PHE A 1 183 ? 6.256 -5.020 16.267 1.00 87.25 183 PHE A O 1
ATOM 1509 N N . ASP A 1 184 ? 5.014 -5.431 14.446 1.00 77.00 184 ASP A N 1
ATOM 1510 C CA . ASP A 1 184 ? 4.804 -6.865 14.704 1.00 77.00 184 ASP A CA 1
ATOM 1511 C C . ASP A 1 184 ? 5.887 -7.730 14.035 1.00 77.00 184 ASP A C 1
ATOM 1513 O O . ASP A 1 184 ? 6.379 -8.687 14.634 1.00 77.00 184 ASP A O 1
ATOM 1517 N N . LYS A 1 185 ? 6.401 -7.322 12.860 1.00 59.62 185 LYS A N 1
ATOM 1518 C CA . LYS A 1 185 ? 7.560 -7.984 12.216 1.00 59.62 185 LYS A CA 1
ATOM 1519 C C . LYS A 1 185 ? 8.849 -7.931 13.049 1.00 59.62 185 LYS A C 1
ATOM 1521 O O . LYS A 1 185 ? 9.730 -8.764 12.867 1.00 59.62 185 LYS A O 1
ATOM 1526 N N . GLN A 1 186 ? 8.943 -7.010 14.007 1.00 53.81 186 GLN A N 1
ATOM 1527 C CA . GLN A 1 186 ? 10.081 -6.900 14.926 1.00 53.81 186 GLN A CA 1
ATOM 1528 C C . GLN A 1 186 ? 10.104 -7.964 16.046 1.00 53.81 186 GLN A C 1
ATOM 1530 O O . GLN A 1 186 ? 10.991 -7.923 16.896 1.00 53.81 186 GLN A O 1
ATOM 1535 N N . GLN A 1 187 ? 9.154 -8.908 16.103 1.00 47.22 187 GLN A N 1
ATOM 1536 C CA . GLN A 1 187 ? 9.072 -9.895 17.195 1.00 47.22 187 GLN A CA 1
ATOM 1537 C C . GLN A 1 187 ? 9.735 -11.257 16.921 1.00 47.22 187 GLN A C 1
ATOM 1539 O O . GLN A 1 187 ? 9.708 -12.120 17.797 1.00 47.22 187 GLN A O 1
ATOM 1544 N N . SER A 1 188 ? 10.389 -11.473 15.774 1.00 43.88 188 SER A N 1
ATOM 1545 C CA . SER A 1 188 ? 11.159 -12.711 15.536 1.00 43.88 188 SER A CA 1
ATOM 1546 C C . SER A 1 188 ? 12.628 -12.634 15.973 1.00 43.88 188 SER A C 1
ATOM 1548 O O . SER A 1 188 ? 13.270 -13.672 16.133 1.00 43.88 188 SER A O 1
ATOM 1550 N N . LEU A 1 189 ? 13.162 -11.441 16.251 1.00 45.12 189 LEU A N 1
ATOM 1551 C CA . LEU A 1 189 ? 14.537 -11.258 16.714 1.00 45.12 189 LEU A CA 1
ATOM 1552 C C . LEU A 1 189 ? 14.532 -10.503 18.044 1.00 45.12 189 LEU A C 1
ATOM 1554 O O . LEU A 1 189 ? 14.520 -9.281 18.102 1.00 45.12 189 LEU A O 1
ATOM 1558 N N . GLN A 1 190 ? 14.450 -11.290 19.119 1.00 45.12 190 GLN A N 1
ATOM 1559 C CA . GLN A 1 190 ? 15.070 -11.061 20.428 1.00 45.12 190 GLN A CA 1
ATOM 1560 C C . GLN A 1 190 ? 15.648 -9.643 20.629 1.00 45.12 190 GLN A C 1
ATOM 1562 O O . GLN A 1 190 ? 16.706 -9.386 20.068 1.00 45.12 190 GLN A O 1
ATOM 1567 N N . GLN A 1 191 ? 15.017 -8.783 21.458 1.00 45.75 191 GLN A N 1
ATOM 1568 C CA . GLN A 1 191 ? 15.676 -7.804 22.372 1.00 45.75 191 GLN A CA 1
ATOM 1569 C C . GLN A 1 191 ? 14.867 -6.550 22.774 1.00 45.75 191 GLN A C 1
ATOM 1571 O O . GLN A 1 191 ? 15.403 -5.737 23.521 1.00 45.75 191 GLN A O 1
ATOM 1576 N N . HIS A 1 192 ? 13.590 -6.366 22.410 1.00 46.44 192 HIS A N 1
ATOM 1577 C CA . HIS A 1 192 ? 12.821 -5.238 22.971 1.00 46.44 192 HIS A CA 1
ATOM 1578 C C . HIS A 1 192 ? 11.985 -5.637 24.205 1.00 46.44 192 HIS A C 1
ATOM 1580 O O . HIS A 1 192 ? 11.019 -6.382 24.063 1.00 46.44 192 HIS A O 1
ATOM 1586 N N . PRO A 1 193 ? 12.305 -5.128 25.415 1.00 48.41 193 PRO A N 1
ATOM 1587 C CA . PRO A 1 193 ? 11.611 -5.488 26.660 1.00 48.41 193 PRO A CA 1
ATOM 1588 C C . PRO A 1 193 ? 10.259 -4.776 26.859 1.00 48.41 193 PRO A C 1
ATOM 1590 O O . PRO A 1 193 ? 9.588 -5.009 27.859 1.00 48.41 193 PRO A O 1
ATOM 1593 N N . SER A 1 194 ? 9.871 -3.885 25.942 1.00 57.06 194 SER A N 1
ATOM 1594 C CA . SER A 1 194 ? 8.694 -3.018 26.069 1.00 57.06 194 SER A CA 1
ATOM 1595 C C . SER A 1 194 ? 7.483 -3.616 25.326 1.00 57.06 194 SER A C 1
ATOM 1597 O O . SER A 1 194 ? 7.647 -4.056 24.181 1.00 57.06 194 SER A O 1
ATOM 1599 N N . PRO A 1 195 ? 6.280 -3.664 25.939 1.00 81.38 195 PRO A N 1
ATOM 1600 C CA . PRO A 1 195 ? 5.062 -4.178 25.308 1.00 81.38 195 PRO A CA 1
ATOM 1601 C C . PRO A 1 195 ? 4.746 -3.484 23.973 1.00 81.38 195 PRO A C 1
ATOM 1603 O O . PRO A 1 195 ? 5.046 -2.308 23.785 1.00 81.38 195 PRO A O 1
ATOM 1606 N N . PHE A 1 196 ? 4.094 -4.200 23.047 1.00 87.69 196 PHE A N 1
ATOM 1607 C CA . PHE A 1 196 ? 3.699 -3.680 21.726 1.00 87.69 196 PHE A CA 1
ATOM 1608 C C . PHE A 1 196 ? 3.050 -2.285 21.792 1.00 87.69 196 PHE A C 1
ATOM 1610 O O . PHE A 1 196 ? 3.492 -1.386 21.078 1.00 87.69 196 PHE A O 1
ATOM 1617 N N . ASP A 1 197 ? 2.061 -2.101 22.676 1.00 91.12 197 ASP A N 1
ATOM 1618 C CA . ASP A 1 197 ? 1.298 -0.850 22.789 1.00 91.12 197 ASP A CA 1
ATOM 1619 C C . ASP A 1 197 ? 2.193 0.343 23.160 1.00 91.12 197 ASP A C 1
ATOM 1621 O O . ASP A 1 197 ? 2.065 1.416 22.574 1.00 91.12 197 ASP A O 1
ATOM 1625 N N . GLU A 1 198 ? 3.139 0.142 24.082 1.00 91.25 198 GLU A N 1
ATOM 1626 C CA . GLU A 1 198 ? 4.065 1.181 24.540 1.00 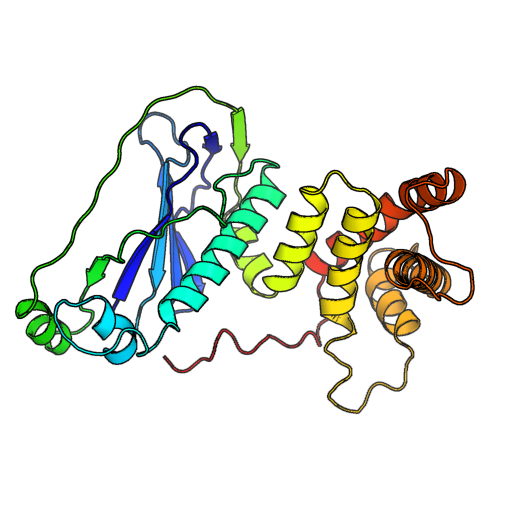91.25 198 GLU A CA 1
ATOM 1627 C C . GLU A 1 198 ? 5.009 1.618 23.411 1.00 91.25 198 GLU A C 1
ATOM 1629 O O . GLU A 1 198 ? 5.265 2.809 23.242 1.00 91.25 198 GLU A O 1
ATOM 1634 N N . ARG A 1 199 ? 5.502 0.679 22.593 1.00 90.38 199 ARG A N 1
ATOM 1635 C CA . ARG A 1 199 ? 6.388 1.003 21.459 1.00 90.38 199 ARG A CA 1
ATOM 1636 C C . ARG A 1 199 ? 5.674 1.839 20.402 1.00 90.38 199 ARG A C 1
ATOM 1638 O O . ARG A 1 199 ? 6.216 2.854 19.964 1.00 90.38 199 ARG A O 1
ATOM 1645 N N . VAL A 1 200 ? 4.460 1.433 20.026 1.00 92.88 200 VAL A N 1
ATOM 1646 C CA . VAL A 1 200 ? 3.640 2.173 19.057 1.00 92.88 200 VAL A CA 1
ATOM 1647 C C . VAL A 1 200 ? 3.305 3.559 19.610 1.00 92.88 200 VAL A C 1
ATOM 1649 O O . VAL A 1 200 ? 3.480 4.548 18.905 1.00 92.88 200 VAL A O 1
ATOM 1652 N N . ALA A 1 201 ? 2.886 3.649 20.878 1.00 94.69 201 ALA A N 1
ATOM 1653 C CA . ALA A 1 201 ? 2.549 4.916 21.522 1.00 94.69 201 ALA A CA 1
ATOM 1654 C C . ALA A 1 201 ? 3.759 5.848 21.651 1.00 94.69 201 ALA A C 1
ATOM 1656 O O . ALA A 1 201 ? 3.644 7.040 21.390 1.00 94.69 201 ALA A O 1
ATOM 1657 N N . ARG A 1 202 ? 4.940 5.324 21.996 1.00 93.12 202 ARG A N 1
ATOM 1658 C CA . ARG A 1 202 ? 6.175 6.115 22.080 1.00 93.12 202 ARG A CA 1
ATOM 1659 C C . ARG A 1 202 ? 6.538 6.731 20.731 1.00 93.12 202 ARG A C 1
ATOM 1661 O O . ARG A 1 202 ? 6.879 7.908 20.679 1.00 93.12 202 ARG A O 1
ATOM 1668 N N . HIS A 1 203 ? 6.461 5.945 19.657 1.00 94.06 203 HIS A N 1
ATOM 1669 C CA . HIS A 1 203 ? 6.764 6.419 18.307 1.00 94.06 203 HIS A CA 1
ATOM 1670 C C . HIS A 1 203 ? 5.710 7.412 17.812 1.00 94.06 203 HIS A C 1
ATOM 1672 O O . HIS A 1 203 ? 6.035 8.549 17.490 1.00 94.06 203 HIS A O 1
ATOM 1678 N N . ALA A 1 204 ? 4.434 7.021 17.812 1.00 95.88 204 ALA A N 1
ATOM 1679 C CA . ALA A 1 204 ? 3.347 7.863 17.316 1.00 95.88 204 ALA A CA 1
ATOM 1680 C C . ALA A 1 204 ? 3.155 9.131 18.164 1.00 95.88 204 ALA A C 1
ATOM 1682 O O . ALA A 1 204 ? 2.904 10.204 17.618 1.00 95.88 204 ALA A O 1
ATOM 1683 N N . GLY A 1 205 ? 3.335 9.027 19.483 1.00 95.56 205 GLY A N 1
ATOM 1684 C CA . GLY A 1 205 ? 3.235 10.125 20.443 1.00 95.56 205 GLY A CA 1
ATOM 1685 C C . GLY A 1 205 ? 4.268 11.233 20.234 1.00 95.56 205 GLY A C 1
ATOM 1686 O O . GLY A 1 205 ? 3.984 12.386 20.554 1.00 95.56 205 GLY A O 1
ATOM 1687 N N . ALA A 1 206 ? 5.427 10.919 19.642 1.00 95.31 206 ALA A N 1
ATOM 1688 C CA . ALA A 1 206 ? 6.433 11.917 19.275 1.00 95.31 206 ALA A CA 1
ATOM 1689 C C . ALA A 1 206 ? 5.945 12.878 18.172 1.00 95.31 206 ALA A C 1
ATOM 1691 O O . ALA A 1 206 ? 6.393 14.022 18.117 1.00 95.31 206 ALA A O 1
ATOM 1692 N N . PHE A 1 207 ? 5.012 12.430 17.325 1.00 96.06 207 PHE A N 1
ATOM 1693 C CA . PHE A 1 207 ? 4.445 13.210 16.218 1.00 96.06 207 PHE A CA 1
ATOM 1694 C C . PHE A 1 207 ? 3.021 13.703 16.513 1.00 96.06 207 PHE A C 1
ATOM 1696 O O . PHE A 1 207 ? 2.633 14.787 16.082 1.00 96.06 207 PHE A O 1
ATOM 1703 N N . ASN A 1 208 ? 2.233 12.926 17.262 1.00 96.06 208 ASN A N 1
ATOM 1704 C CA . ASN A 1 208 ? 0.898 13.297 17.716 1.00 96.06 208 ASN A CA 1
ATOM 1705 C C . ASN A 1 208 ? 0.643 12.787 19.153 1.00 96.06 208 ASN A C 1
ATOM 1707 O O . ASN A 1 208 ? 0.348 11.600 19.326 1.00 96.06 208 ASN A O 1
ATOM 1711 N N . PRO A 1 209 ? 0.659 13.676 20.169 1.00 96.00 209 PRO A N 1
ATOM 1712 C CA . PRO A 1 209 ? 0.475 13.318 21.581 1.00 96.00 209 PRO A CA 1
ATOM 1713 C C . PRO A 1 209 ? -0.857 12.636 21.931 1.00 96.00 209 PRO A C 1
ATOM 1715 O O . PRO A 1 209 ? -0.990 12.079 23.017 1.00 96.00 209 PRO A O 1
ATOM 1718 N N . GLU A 1 210 ? -1.849 12.676 21.035 1.00 96.75 210 GLU A N 1
ATOM 1719 C CA . GLU A 1 210 ? -3.124 11.960 21.180 1.00 96.75 210 GLU A CA 1
ATOM 1720 C C . GLU A 1 210 ? -2.934 10.433 21.269 1.00 96.75 210 GLU A C 1
ATOM 1722 O O . GLU A 1 210 ? -3.743 9.743 21.888 1.00 96.75 210 GLU A O 1
ATOM 1727 N N . TYR A 1 211 ? -1.865 9.890 20.676 1.00 97.38 211 TYR A N 1
ATOM 1728 C CA . TYR A 1 211 ? -1.590 8.453 20.667 1.00 97.38 211 TYR A CA 1
ATOM 1729 C C . TYR A 1 211 ? -0.866 7.995 21.934 1.00 97.38 211 TYR A C 1
ATOM 1731 O O . TYR A 1 211 ? 0.326 7.696 21.929 1.00 97.38 211 TYR A O 1
ATOM 1739 N N . THR A 1 212 ? -1.617 7.914 23.028 1.00 96.19 212 THR A N 1
ATOM 1740 C CA . THR A 1 212 ? -1.155 7.316 24.286 1.00 96.19 212 THR A CA 1
ATOM 1741 C C . THR A 1 212 ? -1.226 5.786 24.243 1.00 96.19 212 THR A C 1
ATOM 1743 O O . THR A 1 212 ? -1.907 5.204 23.397 1.00 96.19 212 THR A O 1
ATOM 1746 N N . GLU A 1 213 ? -0.564 5.113 25.189 1.00 94.75 213 GLU A N 1
ATOM 1747 C CA . GLU A 1 213 ? -0.612 3.647 25.311 1.00 94.75 213 GLU A CA 1
ATOM 1748 C C . GLU A 1 213 ? -2.053 3.122 25.428 1.00 94.75 213 GLU A C 1
ATOM 1750 O O . GLU A 1 213 ? -2.413 2.154 24.760 1.00 94.75 213 GLU A O 1
ATOM 1755 N N . ASP A 1 214 ? -2.913 3.809 26.187 1.00 95.06 214 ASP A N 1
ATOM 1756 C CA . ASP A 1 214 ? -4.329 3.451 26.324 1.00 95.06 214 ASP A CA 1
ATOM 1757 C C . ASP A 1 214 ? -5.094 3.556 24.999 1.00 95.06 214 ASP A C 1
ATOM 1759 O O . ASP A 1 214 ? -5.938 2.708 24.696 1.00 95.06 214 ASP A O 1
ATOM 1763 N N . VAL A 1 215 ? -4.786 4.567 24.180 1.00 96.31 215 VAL A N 1
ATOM 1764 C CA . VAL A 1 215 ? -5.397 4.728 22.855 1.00 96.31 215 VAL A CA 1
ATOM 1765 C C . VAL A 1 215 ? -4.970 3.589 21.934 1.00 96.31 215 VAL A C 1
ATOM 1767 O O . VAL A 1 215 ? -5.827 2.970 21.300 1.00 96.31 215 VAL A O 1
ATOM 1770 N N . ILE A 1 216 ? -3.677 3.258 21.897 1.00 96.06 216 ILE A N 1
ATOM 1771 C CA . ILE A 1 216 ? -3.168 2.143 21.086 1.00 96.06 216 ILE A CA 1
ATOM 1772 C C . ILE A 1 216 ? -3.775 0.814 21.536 1.00 96.06 216 ILE A C 1
ATOM 1774 O O . ILE A 1 216 ? -4.244 0.027 20.710 1.00 96.06 216 ILE A O 1
ATOM 1778 N N . LYS A 1 217 ? -3.831 0.585 22.848 1.00 93.56 217 LYS A N 1
ATOM 1779 C CA . LYS A 1 217 ? -4.448 -0.603 23.427 1.00 93.56 217 LYS A CA 1
ATOM 1780 C C . LYS A 1 217 ? -5.919 -0.719 23.039 1.00 93.56 217 LYS A C 1
ATOM 1782 O O . LYS A 1 217 ? -6.354 -1.800 22.650 1.00 93.56 217 LYS A O 1
ATOM 1787 N N . ASN A 1 218 ? -6.678 0.376 23.091 1.00 94.56 218 ASN A N 1
ATOM 1788 C CA . ASN A 1 218 ? -8.074 0.384 22.660 1.00 94.56 218 ASN A CA 1
ATOM 1789 C C . ASN A 1 218 ? -8.211 0.037 21.167 1.00 94.56 218 ASN A C 1
ATOM 1791 O O . ASN A 1 218 ? -9.027 -0.813 20.812 1.00 94.56 218 ASN A O 1
ATOM 1795 N N . ILE A 1 219 ? -7.373 0.621 20.301 1.00 95.69 219 ILE A N 1
ATOM 1796 C CA . ILE A 1 219 ? -7.352 0.306 18.863 1.00 95.69 219 ILE A CA 1
ATOM 1797 C C . ILE A 1 219 ? -7.078 -1.195 18.642 1.00 95.69 219 ILE A C 1
ATOM 1799 O O . ILE A 1 219 ? -7.793 -1.869 17.896 1.00 95.69 219 ILE A O 1
ATOM 1803 N N . ARG A 1 220 ? -6.087 -1.757 19.348 1.00 93.62 220 ARG A N 1
ATOM 1804 C CA . ARG A 1 220 ? -5.753 -3.189 19.297 1.00 93.62 220 ARG A CA 1
ATOM 1805 C C . ARG A 1 220 ? -6.896 -4.078 19.781 1.00 93.62 220 ARG A C 1
ATOM 1807 O O . ARG A 1 220 ? -7.194 -5.099 19.161 1.00 93.62 220 ARG A O 1
ATOM 1814 N N . GLU A 1 221 ? -7.545 -3.712 20.884 1.00 92.19 221 GLU A N 1
ATOM 1815 C CA . GLU A 1 221 ? -8.688 -4.449 21.426 1.00 92.19 221 GLU A CA 1
ATOM 1816 C C . GLU A 1 221 ? -9.870 -4.457 20.445 1.00 92.19 221 GLU A C 1
ATOM 1818 O O . GLU A 1 221 ? -10.496 -5.504 20.273 1.00 92.19 221 GLU A O 1
ATOM 1823 N N . ILE A 1 222 ? -10.146 -3.341 19.762 1.00 94.12 222 ILE A N 1
ATOM 1824 C CA . ILE A 1 222 ? -11.172 -3.264 18.711 1.00 94.12 222 ILE A CA 1
ATOM 1825 C C . ILE A 1 222 ? -10.806 -4.186 17.543 1.00 94.12 222 ILE A C 1
ATOM 1827 O O . ILE A 1 222 ? -11.614 -5.048 17.195 1.00 94.12 222 ILE A O 1
ATOM 1831 N N . ARG A 1 223 ? -9.576 -4.109 17.008 1.00 93.25 223 ARG A N 1
ATOM 1832 C CA . ARG A 1 223 ? -9.120 -5.009 15.928 1.00 93.25 223 ARG A CA 1
ATOM 1833 C C . ARG A 1 223 ? -9.244 -6.479 16.316 1.00 93.25 223 ARG A C 1
ATOM 1835 O O . ARG A 1 223 ? -9.728 -7.290 15.529 1.00 93.25 223 ARG A O 1
ATOM 1842 N N . ASN A 1 224 ? -8.846 -6.838 17.535 1.00 89.81 224 ASN A N 1
ATOM 1843 C CA . ASN A 1 224 ? -8.973 -8.207 18.033 1.00 89.81 224 ASN A CA 1
ATOM 1844 C C . ASN A 1 224 ? -10.437 -8.684 17.998 1.00 89.81 224 ASN A C 1
ATOM 1846 O O . ASN A 1 224 ? -10.718 -9.815 17.606 1.00 89.81 224 ASN A O 1
ATOM 1850 N N . ARG A 1 225 ? -11.391 -7.814 18.348 1.00 91.50 225 ARG A N 1
ATOM 1851 C CA . ARG A 1 225 ? -12.823 -8.139 18.302 1.00 91.50 225 ARG A CA 1
ATOM 1852 C C . ARG A 1 225 ? -13.393 -8.197 16.882 1.00 91.50 225 ARG A C 1
ATOM 1854 O O . ARG A 1 225 ? -14.363 -8.923 16.690 1.00 91.50 225 ARG A O 1
ATOM 1861 N N . CYS A 1 226 ? -12.817 -7.488 15.909 1.00 88.38 226 CYS A N 1
ATOM 1862 C CA . CYS A 1 226 ? -13.202 -7.611 14.497 1.00 88.38 226 CYS A CA 1
ATOM 1863 C C . CYS A 1 226 ? -12.802 -8.968 13.905 1.00 88.38 226 CYS A C 1
ATOM 1865 O O . CYS A 1 226 ? -13.570 -9.568 13.161 1.00 88.38 226 CYS A O 1
ATOM 1867 N N . VAL A 1 227 ? -11.603 -9.453 14.243 1.00 85.81 227 VAL A N 1
ATOM 1868 C CA . VAL A 1 227 ? -10.999 -10.627 13.588 1.00 85.81 227 VAL A CA 1
ATOM 1869 C C . VAL A 1 227 ? -11.310 -11.937 14.319 1.00 85.81 227 VAL A C 1
ATOM 1871 O O . VAL A 1 227 ? -11.413 -12.988 13.687 1.00 85.81 227 VAL A O 1
ATOM 1874 N N . HIS A 1 228 ? -11.465 -11.916 15.649 1.00 83.25 228 HIS A N 1
ATOM 1875 C CA . HIS A 1 228 ? -11.576 -13.141 16.444 1.00 83.25 228 HIS A CA 1
ATOM 1876 C C . HIS A 1 228 ? -13.003 -13.397 16.956 1.00 83.25 228 HIS A C 1
ATOM 1878 O O . HIS A 1 228 ? -13.460 -12.712 17.876 1.00 83.25 228 HIS A O 1
ATOM 1884 N N . PRO A 1 229 ? -13.670 -14.482 16.502 1.00 83.12 229 PRO A N 1
ATOM 1885 C CA . PRO A 1 229 ? -15.008 -14.861 16.974 1.00 83.12 229 PRO A CA 1
ATOM 1886 C C . PRO A 1 229 ? -15.101 -15.118 18.486 1.00 83.12 229 PRO A C 1
ATOM 1888 O O . PRO A 1 229 ? -16.186 -15.100 19.057 1.00 83.12 229 PRO A O 1
ATOM 1891 N N . ARG A 1 230 ? -13.963 -15.389 19.142 1.00 83.19 230 ARG A N 1
ATOM 1892 C CA . ARG A 1 230 ? -13.851 -15.684 20.580 1.00 83.19 230 ARG A CA 1
ATOM 1893 C C . ARG A 1 230 ? -13.086 -14.606 21.353 1.00 83.19 230 ARG A C 1
ATOM 1895 O O . ARG A 1 230 ? -12.471 -14.906 22.374 1.00 83.19 230 ARG A O 1
ATOM 1902 N N . ALA A 1 231 ? -13.073 -13.365 20.865 1.00 83.06 231 ALA A N 1
ATOM 1903 C CA . ALA A 1 231 ? -12.438 -12.261 21.578 1.00 83.06 231 ALA A CA 1
ATOM 1904 C C . ALA A 1 231 ? -12.989 -12.139 23.013 1.00 83.06 231 ALA A C 1
ATOM 1906 O O . ALA A 1 231 ? -14.183 -12.317 23.252 1.00 83.06 231 ALA A O 1
ATOM 1907 N N . LYS A 1 232 ? -12.125 -11.805 23.982 1.00 78.31 232 LYS A N 1
ATOM 1908 C CA . LYS A 1 232 ? -12.455 -11.798 25.424 1.00 78.31 232 LYS A CA 1
ATOM 1909 C C . LYS A 1 232 ? -13.674 -10.932 25.781 1.00 78.31 232 LYS A C 1
ATOM 1911 O O . LYS A 1 232 ? -14.379 -11.244 26.733 1.00 78.31 232 LYS A O 1
ATOM 1916 N N . ARG A 1 233 ? -13.914 -9.850 25.030 1.00 82.69 233 ARG A N 1
ATOM 1917 C CA . ARG A 1 233 ? -15.068 -8.941 25.189 1.00 82.69 233 ARG A CA 1
ATOM 1918 C C . ARG A 1 233 ? -16.174 -9.167 24.143 1.00 82.69 233 ARG A C 1
ATOM 1920 O O . ARG A 1 233 ? -16.982 -8.277 23.906 1.00 82.69 233 ARG A O 1
ATOM 1927 N N . GLY A 1 234 ? -16.190 -10.337 23.509 1.00 86.31 234 GLY A N 1
ATOM 1928 C CA . GLY A 1 234 ? -17.096 -10.680 22.415 1.00 86.31 234 GLY A CA 1
ATOM 1929 C C . GLY A 1 234 ? -16.674 -10.076 21.066 1.00 86.31 234 GLY A C 1
ATOM 1930 O O . GLY A 1 234 ? -16.034 -9.015 21.039 1.00 86.31 234 GLY A O 1
ATOM 1931 N N . PRO A 1 235 ? -17.004 -10.748 19.948 1.00 90.25 235 PRO A N 1
ATOM 1932 C CA . PRO A 1 235 ? -16.716 -10.240 18.613 1.00 90.25 235 PRO A CA 1
ATOM 1933 C C . PRO A 1 235 ? -17.575 -9.010 18.296 1.00 90.25 235 PRO A C 1
ATOM 1935 O O . PRO A 1 235 ? -18.708 -8.891 18.763 1.00 90.25 235 PRO A O 1
ATOM 1938 N N . LEU A 1 236 ? -17.038 -8.106 17.482 1.00 89.44 236 LEU A N 1
ATOM 1939 C CA . LEU A 1 236 ? -17.805 -7.013 16.893 1.00 89.44 236 LEU A CA 1
ATOM 1940 C C . LEU A 1 236 ? -18.474 -7.551 15.622 1.00 89.44 236 LEU A C 1
ATOM 1942 O O . LEU A 1 236 ? -17.803 -7.827 14.632 1.00 89.44 236 LEU A O 1
ATOM 1946 N N . SER A 1 237 ? -19.790 -7.766 15.679 1.00 85.62 237 SER A N 1
ATOM 1947 C CA . SER A 1 237 ? -20.562 -8.303 14.554 1.00 85.62 237 SER A CA 1
ATOM 1948 C C . SER A 1 237 ? -21.057 -7.172 13.649 1.00 85.62 237 SER A C 1
ATOM 1950 O O . SER A 1 237 ? -21.667 -6.236 14.165 1.00 85.62 237 SER A O 1
ATOM 1952 N N . PRO A 1 238 ? -20.922 -7.277 12.314 1.00 82.69 238 PRO A N 1
ATOM 1953 C CA . PRO A 1 238 ? -21.496 -6.307 11.377 1.00 82.69 238 PRO A CA 1
ATOM 1954 C C . PRO A 1 238 ? -23.018 -6.145 11.488 1.00 82.69 238 PRO A C 1
ATOM 1956 O O . PRO A 1 238 ? -23.560 -5.134 11.057 1.00 82.69 238 PRO A O 1
ATOM 1959 N N . GLY A 1 239 ? -23.715 -7.135 12.055 1.00 84.31 239 GLY A N 1
ATOM 1960 C CA . GLY A 1 239 ? -25.161 -7.076 12.281 1.00 84.31 239 GLY A CA 1
ATOM 1961 C C . GLY A 1 239 ? -25.584 -6.323 13.548 1.00 84.31 239 GLY A C 1
ATOM 1962 O O . GLY A 1 239 ? -26.782 -6.217 13.798 1.00 84.31 239 GLY A O 1
ATOM 1963 N N . ALA A 1 240 ? -24.640 -5.847 14.366 1.00 89.56 240 ALA A N 1
ATOM 1964 C CA . ALA A 1 240 ? -24.918 -5.159 15.623 1.00 89.56 240 ALA A CA 1
ATOM 1965 C C . ALA A 1 240 ? -24.625 -3.652 15.498 1.00 89.56 240 ALA A C 1
ATOM 1967 O O . ALA A 1 240 ? -23.546 -3.255 15.055 1.00 89.56 240 ALA A O 1
ATOM 1968 N N . LEU A 1 241 ? -25.596 -2.810 15.869 1.00 89.31 241 LEU A N 1
ATOM 1969 C CA . LEU A 1 241 ? -25.504 -1.353 15.704 1.00 89.31 241 LEU A CA 1
ATOM 1970 C C . LEU A 1 241 ? -24.395 -0.737 16.569 1.00 89.31 241 LEU A C 1
ATOM 1972 O O . LEU A 1 241 ? -23.622 0.080 16.086 1.00 89.31 241 LEU A O 1
ATOM 1976 N N . ASP A 1 242 ? -24.271 -1.186 17.816 1.00 91.38 242 ASP A N 1
ATOM 1977 C CA . ASP A 1 242 ? -23.223 -0.765 18.752 1.00 91.38 242 ASP A CA 1
ATOM 1978 C C . ASP A 1 242 ? -21.816 -1.079 18.223 1.00 91.38 242 ASP A C 1
ATOM 1980 O O . ASP A 1 242 ? -20.876 -0.296 18.387 1.00 91.38 242 ASP A O 1
ATOM 1984 N N . ALA A 1 243 ? -21.667 -2.221 17.548 1.00 91.88 243 ALA A N 1
ATOM 1985 C CA . ALA A 1 243 ? -20.421 -2.595 16.907 1.00 91.88 243 ALA A CA 1
ATOM 1986 C C . ALA A 1 243 ? -20.096 -1.680 15.723 1.00 91.88 243 ALA A C 1
ATOM 1988 O O . ALA A 1 243 ? -18.950 -1.255 15.581 1.00 91.88 243 ALA A O 1
ATOM 1989 N N . TYR A 1 244 ? -21.099 -1.347 14.909 1.00 92.25 244 TYR A N 1
ATOM 1990 C CA . TYR A 1 244 ? -20.952 -0.414 13.797 1.00 92.25 244 TYR A CA 1
ATOM 1991 C C . TYR A 1 244 ? -20.538 0.986 14.276 1.00 92.25 244 TYR A C 1
ATOM 1993 O O . TYR A 1 244 ? -19.557 1.534 13.776 1.00 92.25 244 TYR A O 1
ATOM 2001 N N . GLU A 1 245 ? -21.222 1.531 15.286 1.00 92.56 245 GLU A N 1
ATOM 2002 C CA . GLU A 1 245 ? -20.900 2.829 15.900 1.00 92.56 245 GLU A CA 1
ATOM 2003 C C . GLU A 1 245 ? -19.480 2.837 16.478 1.00 92.56 245 GLU A C 1
ATOM 2005 O O . GLU A 1 245 ? -18.688 3.728 16.180 1.00 92.56 245 GLU A O 1
ATOM 2010 N N . THR A 1 246 ? -19.107 1.778 17.208 1.00 95.06 246 THR A N 1
ATOM 2011 C CA . THR A 1 246 ? -17.754 1.633 17.765 1.00 95.06 246 THR A CA 1
ATOM 2012 C C . THR A 1 246 ? -16.678 1.711 16.680 1.00 95.06 246 THR A C 1
ATOM 2014 O O . THR A 1 246 ? -15.647 2.360 16.878 1.00 95.06 246 THR A O 1
ATOM 2017 N N . ILE A 1 247 ? -16.884 1.038 15.542 1.00 95.06 247 ILE A N 1
ATOM 2018 C CA . ILE A 1 247 ? -15.930 1.071 14.428 1.00 95.06 247 ILE A CA 1
ATOM 2019 C C . ILE A 1 247 ? -15.904 2.453 13.793 1.00 95.06 247 ILE A C 1
ATOM 2021 O O . ILE A 1 247 ? -14.820 3.008 13.635 1.00 95.06 247 ILE A O 1
ATOM 2025 N N . MET A 1 248 ? -17.066 3.025 13.487 1.00 94.81 248 MET A N 1
ATOM 2026 C CA . MET A 1 248 ? -17.184 4.342 12.864 1.00 94.81 248 MET A CA 1
ATOM 2027 C C . MET A 1 248 ? -16.473 5.435 13.681 1.00 94.81 248 MET A C 1
ATOM 2029 O O . MET A 1 248 ? -15.737 6.237 13.110 1.00 94.81 248 MET A O 1
ATOM 2033 N N . ASP A 1 249 ? -16.593 5.407 15.010 1.00 96.00 249 ASP A N 1
ATOM 2034 C CA . ASP A 1 249 ? -15.957 6.380 15.909 1.00 96.00 249 ASP A CA 1
ATOM 2035 C C . ASP A 1 249 ? -14.429 6.231 16.000 1.00 96.00 249 ASP A C 1
ATOM 2037 O O . ASP A 1 249 ? -13.706 7.195 16.271 1.00 96.00 249 ASP A O 1
ATOM 2041 N N . ASN A 1 250 ? -13.909 5.015 15.809 1.00 96.94 250 ASN A N 1
ATOM 2042 C CA . ASN A 1 250 ? -12.478 4.725 15.943 1.00 96.94 250 ASN A CA 1
ATOM 2043 C C . ASN A 1 250 ? -11.746 4.650 14.599 1.00 96.94 250 ASN A C 1
ATOM 2045 O O . ASN A 1 250 ? -10.514 4.703 14.578 1.00 96.94 250 ASN A O 1
ATOM 2049 N N . LEU A 1 251 ? -12.473 4.551 13.488 1.00 96.50 251 LEU A N 1
ATOM 2050 C CA . LEU A 1 251 ? -11.907 4.435 12.150 1.00 96.50 251 LEU A CA 1
ATOM 2051 C C . LEU A 1 251 ? -11.021 5.637 11.767 1.00 96.50 251 LEU A C 1
ATOM 2053 O O . LEU A 1 251 ? -9.887 5.402 11.349 1.00 96.50 251 LEU A O 1
ATOM 2057 N N . PRO A 1 252 ? -11.416 6.905 12.019 1.00 97.06 252 PRO A N 1
ATOM 2058 C CA . PRO A 1 252 ? -10.545 8.048 11.737 1.00 97.06 252 PRO A CA 1
ATOM 2059 C C . PRO A 1 252 ? -9.234 8.021 12.534 1.00 97.06 252 PRO A C 1
ATOM 2061 O O . PRO A 1 252 ? -8.204 8.495 12.055 1.00 97.06 252 PRO A O 1
ATOM 2064 N N . LYS A 1 253 ? -9.247 7.454 13.750 1.00 96.88 253 LYS A N 1
ATOM 2065 C CA . LYS A 1 253 ? -8.054 7.357 14.605 1.00 96.88 253 LYS A CA 1
ATOM 2066 C C . LYS A 1 253 ? -7.065 6.334 14.060 1.00 96.88 253 LYS A C 1
ATOM 2068 O O . LYS A 1 253 ? -5.875 6.625 13.987 1.00 96.88 253 LYS A O 1
ATOM 2073 N N . VAL A 1 254 ? -7.542 5.151 13.662 1.00 97.44 254 VAL A N 1
ATOM 2074 C CA . VAL A 1 254 ? -6.661 4.125 13.084 1.00 97.44 254 VAL A CA 1
ATOM 2075 C C . VAL A 1 254 ? -6.166 4.532 11.691 1.00 97.44 254 VAL A C 1
ATOM 2077 O O . VAL A 1 254 ? -4.998 4.313 11.394 1.00 97.44 254 VAL A O 1
ATOM 2080 N N . GLU A 1 255 ? -6.989 5.209 10.880 1.00 97.88 255 GLU A N 1
ATOM 2081 C CA . GLU A 1 255 ? -6.572 5.769 9.585 1.00 97.88 255 GLU A CA 1
ATOM 2082 C C . GLU A 1 255 ? -5.468 6.819 9.764 1.00 97.88 255 GLU A C 1
ATOM 2084 O O . GLU A 1 255 ? -4.411 6.728 9.138 1.00 97.88 255 GLU A O 1
ATOM 2089 N N . LYS A 1 256 ? -5.676 7.796 10.659 1.00 97.44 256 LYS A N 1
ATOM 2090 C CA . LYS A 1 256 ? -4.688 8.843 10.953 1.00 97.44 256 LYS A CA 1
ATOM 2091 C C . LYS A 1 256 ? -3.389 8.248 11.501 1.00 97.44 256 LYS A C 1
ATOM 2093 O O . LYS A 1 256 ? -2.318 8.750 11.173 1.00 97.44 256 LYS A O 1
ATOM 2098 N N . LEU A 1 257 ? -3.464 7.196 12.318 1.00 97.56 257 LEU A N 1
ATOM 2099 C CA . LEU A 1 257 ? -2.286 6.496 12.831 1.00 97.56 257 LEU A CA 1
ATOM 2100 C C . LEU A 1 257 ? -1.546 5.759 11.709 1.00 97.56 257 LEU A C 1
ATOM 2102 O O . LEU A 1 257 ? -0.337 5.912 11.584 1.00 97.56 257 LEU A O 1
ATOM 2106 N N . ALA A 1 258 ? -2.259 5.011 10.866 1.00 97.19 258 ALA A N 1
ATOM 2107 C CA . ALA A 1 258 ? -1.672 4.309 9.729 1.00 97.19 258 ALA A CA 1
ATOM 2108 C C . ALA A 1 258 ? -0.981 5.280 8.759 1.00 97.19 258 ALA A C 1
ATOM 2110 O O . ALA A 1 258 ? 0.148 5.034 8.340 1.00 97.19 258 ALA A O 1
ATOM 2111 N N . LYS A 1 259 ? -1.619 6.421 8.467 1.00 96.19 259 LYS A N 1
ATOM 2112 C CA . LYS A 1 259 ? -1.038 7.483 7.640 1.00 96.19 259 LYS A CA 1
ATOM 2113 C C . LYS A 1 259 ? 0.232 8.066 8.265 1.00 96.19 259 LYS A C 1
ATOM 2115 O O . LYS A 1 259 ? 1.244 8.169 7.581 1.00 96.19 259 LYS A O 1
ATOM 2120 N N . LEU A 1 260 ? 0.197 8.380 9.562 1.00 96.00 260 LEU A N 1
ATOM 2121 C CA . LEU A 1 260 ? 1.357 8.887 10.303 1.00 96.00 260 LEU A CA 1
ATOM 2122 C C . LEU A 1 260 ? 2.542 7.918 10.219 1.00 96.00 260 LEU A C 1
ATOM 2124 O O . LEU A 1 260 ? 3.666 8.357 10.021 1.00 96.00 260 LEU A O 1
ATOM 2128 N N . LEU A 1 261 ? 2.302 6.609 10.326 1.00 94.38 261 LEU A N 1
ATOM 2129 C CA . LEU A 1 261 ? 3.363 5.602 10.224 1.00 94.38 261 LEU A CA 1
ATOM 2130 C C . LEU A 1 261 ? 3.932 5.452 8.807 1.00 94.38 261 LEU A C 1
ATOM 2132 O O . LEU A 1 261 ? 5.099 5.103 8.669 1.00 94.38 261 LEU A O 1
ATOM 2136 N N . LEU A 1 262 ? 3.145 5.726 7.762 1.00 92.81 262 LEU A N 1
ATOM 2137 C CA . LEU A 1 262 ? 3.658 5.781 6.389 1.00 92.81 262 LEU A CA 1
ATOM 2138 C C . LEU A 1 262 ? 4.535 7.017 6.147 1.00 92.81 262 LEU A C 1
ATOM 2140 O O . LEU A 1 262 ? 5.527 6.917 5.435 1.00 92.81 262 LEU A O 1
ATOM 2144 N N . GLU A 1 263 ? 4.171 8.162 6.728 1.00 92.12 263 GLU A N 1
ATOM 2145 C CA . GLU A 1 263 ? 4.924 9.425 6.619 1.00 92.12 263 GLU A CA 1
ATOM 2146 C C . GLU A 1 263 ? 6.174 9.431 7.516 1.00 92.12 263 GLU A C 1
ATOM 2148 O O . GLU A 1 263 ? 7.191 10.052 7.205 1.00 92.12 263 GLU A O 1
ATOM 2153 N N . HIS A 1 264 ? 6.103 8.733 8.648 1.00 92.38 264 HIS A N 1
ATOM 2154 C CA . HIS A 1 264 ? 7.153 8.660 9.656 1.00 92.38 264 HIS A CA 1
ATOM 2155 C C . HIS A 1 264 ? 7.358 7.205 10.102 1.00 92.38 264 HIS A C 1
ATOM 2157 O O . HIS A 1 264 ? 6.976 6.849 11.222 1.00 92.38 264 HIS A O 1
ATOM 2163 N N . PRO A 1 265 ? 7.937 6.336 9.254 1.00 90.56 265 PRO A N 1
ATOM 2164 C CA . PRO A 1 265 ? 8.204 4.952 9.629 1.00 90.56 265 PRO A CA 1
ATOM 2165 C C . PRO A 1 265 ? 9.233 4.883 10.777 1.00 90.56 265 PRO A C 1
ATOM 2167 O O . PRO A 1 265 ? 10.120 5.736 10.864 1.00 90.56 265 PRO A O 1
ATOM 2170 N N . PRO A 1 266 ? 9.141 3.901 11.692 1.00 87.56 266 PRO A N 1
ATOM 2171 C CA . PRO A 1 266 ? 10.128 3.723 12.755 1.00 87.56 266 PRO A CA 1
ATOM 2172 C C . PRO A 1 266 ? 11.512 3.378 12.184 1.00 87.56 266 PRO A C 1
ATOM 2174 O O . PRO A 1 266 ? 11.623 2.591 11.248 1.00 87.56 266 PRO A O 1
ATOM 2177 N N . ASN A 1 267 ? 12.573 3.933 12.782 1.00 70.88 267 ASN A N 1
ATOM 2178 C CA . ASN A 1 267 ? 13.963 3.780 12.313 1.00 70.88 267 ASN A CA 1
ATOM 2179 C C . ASN A 1 267 ? 14.449 2.321 12.249 1.00 70.88 267 ASN A C 1
ATOM 2181 O O . ASN A 1 267 ? 15.344 2.009 11.471 1.00 70.88 267 ASN A O 1
ATOM 2185 N N . ASP A 1 268 ? 13.853 1.442 13.055 1.00 61.12 268 ASP A N 1
ATOM 2186 C CA . ASP A 1 268 ? 14.206 0.023 13.158 1.00 61.12 268 ASP A CA 1
ATOM 2187 C C . ASP A 1 268 ? 13.301 -0.870 12.292 1.00 61.12 268 ASP A C 1
ATOM 2189 O O . ASP A 1 268 ? 13.234 -2.087 12.493 1.00 61.12 268 ASP A O 1
ATOM 2193 N N . CYS A 1 269 ? 12.528 -0.285 11.373 1.00 52.22 269 CYS A 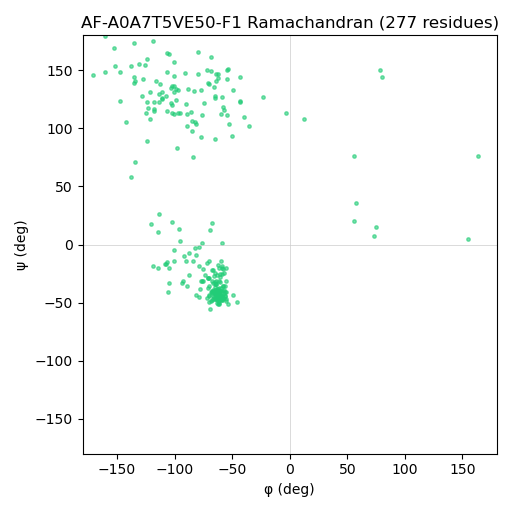N 1
ATOM 2194 C CA . CYS A 1 269 ? 11.742 -1.074 10.441 1.00 52.22 269 CYS A CA 1
ATOM 2195 C C . CYS A 1 269 ? 12.713 -1.962 9.652 1.00 52.22 269 CYS A C 1
ATOM 2197 O O . CYS A 1 269 ? 13.691 -1.432 9.116 1.00 52.22 269 CYS A O 1
ATOM 2199 N N . PRO A 1 270 ? 12.509 -3.293 9.589 1.00 48.25 270 PRO A N 1
ATOM 2200 C CA . PRO A 1 270 ? 13.293 -4.089 8.672 1.00 48.25 270 PRO A CA 1
ATOM 2201 C C . PRO A 1 270 ? 13.048 -3.472 7.300 1.00 48.25 270 PRO A C 1
ATOM 2203 O O . PRO A 1 270 ? 11.913 -3.462 6.822 1.00 48.25 270 PRO A O 1
ATOM 2206 N N . ASN A 1 271 ? 14.099 -2.931 6.683 1.00 46.25 271 ASN A N 1
ATOM 2207 C CA . ASN A 1 271 ? 14.144 -2.957 5.237 1.00 46.25 271 ASN A CA 1
ATOM 2208 C C . ASN A 1 271 ? 13.926 -4.439 4.943 1.00 46.25 271 ASN A C 1
ATOM 2210 O O . ASN A 1 271 ? 14.814 -5.242 5.240 1.00 46.25 271 ASN A O 1
ATOM 2214 N N . GLU A 1 272 ? 12.723 -4.830 4.501 1.00 45.31 272 GLU A N 1
ATOM 2215 C CA . GLU A 1 272 ? 12.601 -6.082 3.764 1.00 45.31 272 GLU A CA 1
ATOM 2216 C C . GLU A 1 272 ? 13.789 -6.048 2.819 1.00 45.31 272 GLU A C 1
ATOM 2218 O O . GLU A 1 272 ? 13.992 -5.012 2.174 1.00 45.31 272 GLU A O 1
ATOM 2223 N N . GLU A 1 273 ? 14.653 -7.068 2.880 1.00 41.94 273 GLU A N 1
ATOM 2224 C CA . GLU A 1 273 ? 15.731 -7.216 1.912 1.00 41.94 273 GLU A CA 1
ATOM 2225 C C . GLU A 1 273 ? 15.113 -6.825 0.578 1.00 41.94 273 GLU A C 1
ATOM 2227 O O . GLU A 1 273 ? 14.169 -7.492 0.141 1.00 41.94 273 GLU A O 1
ATOM 2232 N N . GLN A 1 274 ? 15.524 -5.662 0.036 1.00 43.50 274 GLN A N 1
ATOM 2233 C CA . GLN A 1 274 ? 15.044 -5.189 -1.260 1.00 43.50 274 GLN A CA 1
ATOM 2234 C C . GLN A 1 274 ? 15.061 -6.427 -2.133 1.00 43.50 274 GLN A C 1
A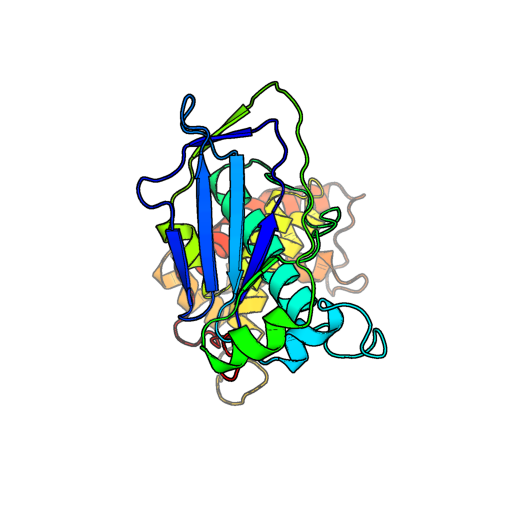TOM 2236 O O . GLN A 1 274 ? 16.130 -7.041 -2.117 1.00 43.50 274 GLN A O 1
ATOM 2241 N N . PRO A 1 275 ? 13.930 -6.842 -2.742 1.00 42.44 275 PRO A N 1
ATOM 2242 C CA . PRO A 1 275 ? 13.720 -8.200 -3.246 1.00 42.44 275 PRO A CA 1
ATOM 2243 C C . PRO A 1 275 ? 15.035 -8.735 -3.790 1.00 42.44 275 PRO A C 1
ATOM 2245 O O . PRO A 1 275 ? 15.474 -8.222 -4.813 1.00 42.44 275 PRO A O 1
ATOM 2248 N N . ALA A 1 276 ? 15.680 -9.592 -2.982 1.00 40.38 276 ALA A N 1
ATOM 2249 C CA . ALA A 1 276 ? 17.127 -9.802 -2.905 1.00 40.38 276 ALA A CA 1
ATOM 2250 C C . ALA A 1 276 ? 17.965 -8.988 -3.908 1.00 40.38 276 ALA A C 1
ATOM 2252 O O . ALA A 1 276 ? 17.961 -9.253 -5.111 1.00 40.38 276 ALA A O 1
ATOM 2253 N N . GLY A 1 277 ? 18.759 -8.054 -3.378 1.00 40.03 277 GLY A N 1
ATOM 2254 C CA . GLY A 1 277 ? 20.061 -7.742 -3.955 1.00 40.03 277 GLY A CA 1
ATOM 2255 C C . GLY A 1 277 ? 20.829 -9.046 -4.155 1.00 40.03 277 GLY A C 1
ATOM 2256 O O . GLY A 1 277 ? 21.362 -9.592 -3.200 1.00 40.03 277 GLY A O 1
ATOM 2257 N N . ASP A 1 278 ? 20.677 -9.569 -5.366 1.00 39.22 278 ASP A N 1
ATOM 2258 C CA . ASP A 1 278 ? 21.466 -10.512 -6.155 1.00 39.22 278 ASP A CA 1
ATOM 2259 C C . ASP A 1 278 ? 20.500 -10.988 -7.263 1.00 39.22 278 ASP A C 1
ATOM 2261 O O . ASP A 1 278 ? 19.838 -12.032 -7.190 1.00 39.22 278 ASP A O 1
ATOM 2265 N N . LEU A 1 279 ? 20.319 -10.081 -8.231 1.00 38.41 279 LEU A N 1
ATOM 2266 C CA . LEU A 1 279 ? 20.080 -10.427 -9.630 1.00 38.41 279 LEU A CA 1
ATOM 2267 C C . LEU A 1 279 ? 21.446 -10.614 -10.289 1.00 38.41 279 LEU A C 1
ATOM 2269 O O . LEU A 1 279 ? 22.342 -9.793 -9.974 1.00 38.41 279 LEU A O 1
#

Solvent-accessible surface area (backbone atoms only — not comparable to full-atom values): 16026 Å² total; per-residue (Å²): 53,29,41,36,35,70,47,78,44,54,70,40,47,40,31,39,61,41,95,64,41,66,45,69,76,48,101,42,34,36,38,35,58,38,55,39,92,88,77,46,22,50,58,39,39,38,43,34,42,44,62,41,52,66,72,59,49,36,72,77,47,87,93,54,74,66,96,80,57,53,64,59,53,58,50,53,52,48,53,53,46,44,36,50,38,22,51,48,23,67,63,40,77,44,83,48,46,61,70,92,70,60,77,71,62,80,56,45,74,43,60,76,48,74,70,44,41,65,58,48,72,77,51,86,87,75,87,87,88,89,87,86,82,81,65,80,56,77,40,55,53,62,56,64,58,62,48,63,49,58,71,43,43,69,40,46,38,30,43,32,51,19,75,69,45,86,50,66,68,59,21,45,47,26,20,46,47,26,50,41,58,64,62,53,70,62,70,82,61,87,82,78,93,65,56,72,39,51,55,53,16,58,58,46,28,77,81,39,72,82,36,36,43,68,52,42,44,49,55,50,53,52,48,44,14,61,74,31,85,78,27,96,87,48,45,48,45,91,92,37,69,71,39,47,53,56,46,64,73,44,37,64,56,42,45,52,48,32,51,48,42,72,78,54,60,66,92,82,45,75,68,64,70,60,85,60,92,76,105

Organism: NCBI:txid1909699

pLDDT: mean 76.95, std 17.61, range [27.36, 97.88]

Mean predicted aligned error: 10.55 Å

Radius of gyration: 22.03 Å; Cα contacts (8 Å, |Δi|>4): 391; chains: 1; bounding box: 53×44×60 Å

Foldseek 3Di:
DKWKWKFAWPQAEFEAEDPDQWADLDPFWIKGFDDDPVRNGGGIIIIMGHPDDCQCCVVLFPDDDDPPRHCPVVVVVLLLVLLVQLQVCVQFVDRTDDSVPPPTDRTFDDDPDPVVVVVCVVGDTDDDDDDDDYHYDYGYDDSVSSNLLSLPSVLSSLLSQLSPDPDLLSVLLSLVVLLCLQQVVVPVDDDDPDDSLCVLQVQLCVVPVVSHSVLSVLSVLLNCLSPDCPRPVGHLDPVDPVSVVSSVVCSVVSSVSSVSCSVPPDPPRPSPCSSPPPD

Sequence (279 aa):
MRAVYTIPINEKLEIKLPEKQTISLTPNIDIKLYNDQNTGYLQRILLKISNLEMEAVAPYLKDLVDKSSSRKLEFITHELTVYLASVIFIQTSIEVFDHNKIDLEYPEVFPETPEEEEILARYPPMRSSSVVTEWSVGGSIESEKIKEYFANPVAVNYYAAAKKTDNLFLQYEQFYKVIEYFFDKQQSLQQHPSPFDERVARHAGAFNPEYTEDVIKNIREIRNRCVHPRAKRGPLSPGALDAYETIMDNLPKVEKLAKLLLEHPPNDCPNEEQPAGDL

Secondary structure (DSSP, 8-state):
-EEEEEEE--TTEEEEPPS--EEESSSSEEEEEEEPTTT-BEEEEEEEE-S--HHHHGGGSTT-S-TTS-THHHHHHHHHHHHHHHHHHHHHS-----TTS---PPPEEE-SSHHHHHHHTTSPPP----------EEEE--HHHHHHGGGSHHHHHHHHHHHH---HHHHHHHHHHHHHHHHTGGGSSS---S-HHHHHHHHHHHH-TT--HHHHHHHHHHHHHHH-TT-TT----TT-HHHHHHHHHHHHHHHHHHHHHHHS--TT-----STTS--